Protein AF-A0A173DT98-F1 (afdb_monomer)

Radius of gyration: 16.18 Å; Cα contacts (8 Å, |Δi|>4): 427; chains: 1; bounding box: 38×35×52 Å

Sequence (176 aa):
PVVQAADTIFVRETRIPILIERQDNVLFYLRLDAKESQTLNDVVLNLGEGVNLSEIQSIKLYYGGTEALQDSGKKRFAPVGYISSNTPGKTLAANPSYSIKKSEVTNPGNQVVLKGDQKLFPGINYFWISLQMKPGTSLTSKVTADIASITLDGKKALLDVVSENGIEHRMGVGVR

Secondary structure (DSSP, 8-state):
---PPPPEEEEEE--S-EETT-S--EEEEEEEEESS--EEEEEEEEE-TT--GGGEEEEEEEEEE---GGGGGG--S-SS-SS-SSSTT-SSS--TTT-EEEEEEES--SEEEEEEEEEPPSEEEEEEEEEEEPTT--TT-EE-EEEEEEEETTEEPEEEE-SPSS--EEEE----

pLDDT: mean 96.32, std 7.21, range [46.31, 98.94]

Foldseek 3Di:
DPPDDFKEKEKEADQDADEQQAPWDFGMKIKIFCQPFFWWFKWKKFKDPQAPLQFWFKKWKKWQFFADPVCQVVPDRHNDDQADPPDPPGRRYGDCVRIPTQAMDGSDDRMDIYGHRDGDDNTMIMMTMITHTHPPPDQAGWIFMDGPFIDTPNHTHHYDYPYDHDRTHGHDHDPD

InterPro domains:
  IPR029456 Sialidase, N-terminal [PF14873] (6-156)

Nearest PDB structures (foldseek):
  4q6k-assembly1_A  TM=1.002E+00  e=4.882E-28  Bacteroides caccae ATCC 43185
  6myv-assembly2_B  TM=1.002E+00  e=6.447E-28  bacterium
  4bbw-assembly1_A  TM=9.851E-01  e=1.635E-24  Bacteroides thetaiotaomicron
  4fj6-assembly2_C  TM=9.636E-01  e=1.376E-19  Parabacteroides distasonis ATCC 8503
  7qyp-assembly1_A  TM=9.601E-01  e=2.928E-18  Tannerella forsythia

Mean predicted aligned error: 3.05 Å

Organism: Bacteroides fragilis (NCBI:txid817)

Solvent-accessible surface area (backbone atoms only — not comparable to full-atom values): 9829 Å² total; per-residue (Å²): 132,88,83,75,80,79,52,52,36,39,34,37,63,57,93,59,71,38,38,36,84,21,67,42,27,79,47,34,29,29,30,31,54,24,80,78,54,53,31,40,42,35,41,31,36,34,45,41,91,84,37,64,45,90,40,36,40,31,43,31,31,30,41,46,51,55,64,59,78,94,51,63,87,68,73,68,54,60,82,63,84,56,54,39,90,78,47,87,99,46,50,40,38,62,42,66,93,54,36,47,78,52,29,71,41,65,62,46,65,54,65,40,79,34,49,42,74,36,76,52,52,92,33,46,35,26,32,36,32,31,44,16,41,29,82,87,54,58,70,84,45,53,46,36,72,45,81,74,47,39,27,40,73,89,36,80,50,48,75,46,71,79,44,78,82,87,57,74,40,39,44,42,74,78,89,118

Structure (mmCIF, N/CA/C/O backbone):
data_AF-A0A173DT98-F1
#
_entry.id   AF-A0A173DT98-F1
#
loop_
_atom_site.group_PDB
_atom_site.id
_atom_site.type_symbol
_atom_site.label_atom_id
_atom_site.label_alt_id
_atom_site.label_comp_id
_atom_site.label_asym_id
_atom_site.label_entity_id
_atom_site.label_seq_id
_atom_site.pdbx_PDB_ins_code
_atom_site.Cartn_x
_atom_site.Cartn_y
_atom_site.Cartn_z
_atom_site.occupancy
_atom_site.B_iso_or_equiv
_atom_site.auth_seq_id
_atom_site.auth_comp_id
_atom_site.auth_asym_id
_atom_site.auth_atom_id
_atom_site.pdbx_PDB_model_num
ATOM 1 N N . PRO A 1 1 ? -21.292 -6.378 30.710 1.00 47.97 1 PRO A N 1
ATOM 2 C CA . PRO A 1 1 ? -20.304 -5.884 29.721 1.00 47.97 1 PRO A CA 1
ATOM 3 C C . PRO A 1 1 ? -20.886 -5.987 28.309 1.00 47.97 1 PRO A C 1
ATOM 5 O O . PRO A 1 1 ? -21.210 -7.087 27.873 1.00 47.97 1 PRO A O 1
ATOM 8 N N . VAL A 1 2 ? -21.091 -4.854 27.635 1.00 46.31 2 VAL A N 1
ATOM 9 C CA . VAL A 1 2 ? -21.449 -4.866 26.211 1.00 46.31 2 VAL A CA 1
ATOM 10 C C . VAL A 1 2 ? -20.208 -5.342 25.460 1.00 46.31 2 VAL A C 1
ATOM 12 O O . VAL A 1 2 ? -19.150 -4.730 25.573 1.00 46.31 2 VAL A O 1
ATOM 15 N N . VAL A 1 3 ? -20.301 -6.484 24.780 1.00 53.44 3 VAL A N 1
ATOM 16 C CA . VAL A 1 3 ? -19.223 -6.976 23.917 1.00 53.44 3 VAL A CA 1
ATOM 17 C C . VAL A 1 3 ? -19.276 -6.140 22.643 1.00 53.44 3 VAL A C 1
ATOM 19 O O . VAL A 1 3 ? -20.173 -6.318 21.823 1.00 53.44 3 VAL A O 1
ATOM 22 N N . GLN A 1 4 ? -18.361 -5.184 22.516 1.00 62.12 4 GLN A N 1
ATOM 23 C CA . GLN A 1 4 ? -18.198 -4.388 21.303 1.00 62.12 4 GLN A CA 1
ATOM 24 C C . GLN A 1 4 ? -17.434 -5.228 20.274 1.00 62.12 4 GLN A C 1
ATOM 26 O O . GLN A 1 4 ? -16.443 -5.881 20.610 1.00 62.12 4 GLN A O 1
ATOM 31 N N . ALA A 1 5 ? -17.941 -5.288 19.043 1.00 74.94 5 ALA A N 1
ATOM 32 C CA . ALA A 1 5 ? -17.304 -6.058 17.980 1.00 74.94 5 ALA A CA 1
ATOM 33 C C . ALA A 1 5 ? -15.936 -5.447 17.639 1.00 74.94 5 ALA A C 1
ATOM 35 O O . ALA A 1 5 ? -15.815 -4.229 17.551 1.00 74.94 5 ALA A O 1
ATOM 36 N N . ALA A 1 6 ? -14.920 -6.291 17.448 1.00 87.12 6 ALA A N 1
ATOM 37 C CA . ALA A 1 6 ? -13.595 -5.833 17.047 1.00 87.12 6 ALA A CA 1
ATOM 38 C C . ALA A 1 6 ? -13.633 -5.205 15.645 1.00 87.12 6 ALA A C 1
ATOM 40 O O . ALA A 1 6 ? -14.306 -5.720 14.746 1.00 87.12 6 ALA A O 1
ATOM 41 N N . ASP A 1 7 ? -12.877 -4.123 15.453 1.00 95.12 7 ASP A N 1
ATOM 42 C CA . ASP A 1 7 ? -12.773 -3.480 14.149 1.00 95.12 7 ASP A CA 1
ATOM 43 C C . ASP A 1 7 ? -12.130 -4.430 13.121 1.00 95.12 7 ASP A C 1
ATOM 45 O O . ASP A 1 7 ? -11.198 -5.185 13.415 1.00 95.12 7 ASP A O 1
ATOM 49 N N . THR A 1 8 ? -12.649 -4.400 11.893 1.00 97.19 8 THR A N 1
ATOM 50 C CA . THR A 1 8 ? -12.162 -5.212 10.769 1.00 97.19 8 THR A CA 1
ATOM 51 C C . THR A 1 8 ? -11.424 -4.328 9.774 1.00 97.19 8 THR A C 1
ATOM 53 O O . THR A 1 8 ? -11.912 -3.257 9.401 1.00 97.19 8 THR A O 1
ATOM 56 N N . ILE A 1 9 ? -10.260 -4.787 9.315 1.00 98.44 9 ILE A N 1
ATOM 57 C CA . ILE A 1 9 ? -9.518 -4.140 8.235 1.00 98.44 9 ILE A CA 1
ATOM 58 C C . ILE A 1 9 ? -9.901 -4.794 6.917 1.00 98.44 9 ILE A C 1
ATOM 60 O O . ILE A 1 9 ? -9.662 -5.980 6.697 1.00 98.44 9 ILE A O 1
ATOM 64 N N . PHE A 1 10 ? -10.441 -3.986 6.016 1.00 98.56 10 PHE A N 1
ATOM 65 C CA . PHE A 1 10 ? -10.694 -4.387 4.644 1.00 98.56 10 PHE A CA 1
ATOM 66 C C . PHE A 1 10 ? -9.427 -4.185 3.820 1.00 98.56 10 PHE A C 1
ATOM 68 O O . PHE A 1 10 ? -8.833 -3.101 3.829 1.00 98.56 10 PHE A O 1
ATOM 75 N N . VAL A 1 11 ? -9.037 -5.210 3.075 1.00 98.69 11 VAL A N 1
ATOM 76 C CA . VAL A 1 11 ? -7.840 -5.232 2.233 1.00 98.69 11 VAL A CA 1
ATOM 77 C C . VAL A 1 11 ? -8.261 -5.389 0.780 1.00 98.69 11 VAL A C 1
ATOM 79 O O . VAL A 1 11 ? -9.059 -6.262 0.447 1.00 98.69 11 VAL A O 1
ATOM 82 N N . ARG A 1 12 ? -7.705 -4.555 -0.098 1.00 98.69 12 ARG A N 1
ATOM 83 C CA . ARG A 1 12 ? -7.865 -4.686 -1.548 1.00 98.69 12 ARG A CA 1
ATOM 84 C C . ARG A 1 12 ? -6.507 -4.630 -2.223 1.00 98.69 12 ARG A C 1
ATOM 86 O O . ARG A 1 12 ? -5.893 -3.563 -2.294 1.00 98.69 12 ARG A O 1
ATOM 93 N N . GLU A 1 13 ? -6.075 -5.763 -2.747 1.00 98.75 13 GLU A N 1
ATOM 94 C CA . GLU A 1 13 ? -4.907 -5.863 -3.615 1.00 98.75 13 GLU A CA 1
ATOM 95 C C . GLU A 1 13 ? -5.207 -5.250 -4.989 1.00 98.75 13 GLU A C 1
ATOM 97 O O . GLU A 1 13 ? -6.332 -5.332 -5.499 1.00 98.75 13 GLU A O 1
ATOM 102 N N . THR A 1 14 ? -4.231 -4.558 -5.572 1.00 98.44 14 THR A N 1
ATOM 103 C CA . THR A 1 14 ? -4.400 -3.929 -6.884 1.00 98.44 14 THR A CA 1
ATOM 104 C C . THR A 1 14 ? -4.166 -4.929 -8.017 1.00 98.44 14 THR A C 1
ATOM 106 O O . THR A 1 14 ? -3.543 -5.967 -7.846 1.00 98.44 14 THR A O 1
ATOM 109 N N . ARG A 1 15 ? -4.670 -4.617 -9.213 1.00 97.38 15 ARG A N 1
ATOM 110 C CA . ARG A 1 15 ? -4.339 -5.341 -10.450 1.00 97.38 15 ARG A CA 1
ATOM 111 C C . ARG A 1 15 ? -3.988 -4.327 -11.532 1.00 97.38 15 ARG A C 1
ATOM 113 O O . ARG A 1 15 ? -4.718 -4.139 -12.502 1.00 97.38 15 ARG A O 1
ATOM 120 N N . ILE A 1 16 ? -2.907 -3.596 -11.282 1.00 97.19 16 ILE A N 1
ATOM 121 C CA . ILE A 1 16 ? -2.372 -2.544 -12.152 1.00 97.19 16 ILE A CA 1
ATOM 122 C C . ILE A 1 16 ? -0.890 -2.820 -12.445 1.00 97.19 16 ILE A C 1
ATOM 124 O O . ILE A 1 16 ? -0.249 -3.521 -11.663 1.00 97.19 16 ILE A O 1
ATOM 128 N N . PRO A 1 17 ? -0.322 -2.287 -13.541 1.00 97.88 17 PRO A N 1
ATOM 129 C CA . PRO A 1 17 ? 1.100 -2.451 -13.822 1.00 97.88 17 PRO A CA 1
ATOM 130 C C . PRO A 1 17 ? 1.984 -1.845 -12.725 1.00 97.88 17 PRO A C 1
ATOM 132 O O . PRO A 1 17 ? 1.735 -0.723 -12.274 1.00 97.88 17 PRO A O 1
ATOM 135 N N . ILE A 1 18 ? 3.049 -2.557 -12.358 1.00 98.75 18 ILE A N 1
ATOM 136 C CA . ILE A 1 18 ? 4.137 -2.033 -11.527 1.00 98.75 18 ILE A CA 1
ATOM 137 C C . ILE A 1 18 ? 5.170 -1.415 -12.464 1.00 98.75 18 ILE A C 1
ATOM 139 O O . ILE A 1 18 ? 5.885 -2.126 -13.168 1.00 98.75 18 ILE A O 1
ATOM 143 N N . LEU A 1 19 ? 5.226 -0.088 -12.516 1.00 98.69 19 LEU A N 1
ATOM 144 C CA . LEU A 1 19 ? 6.179 0.605 -13.374 1.00 98.69 19 LEU A CA 1
ATOM 145 C C . LEU A 1 19 ? 7.568 0.573 -12.736 1.00 98.69 19 LEU A C 1
ATOM 147 O O . LEU A 1 19 ? 7.735 0.989 -11.586 1.00 98.69 19 LEU A O 1
ATOM 151 N N . ILE A 1 20 ? 8.553 0.075 -13.485 1.00 98.75 20 ILE A N 1
ATOM 152 C CA . ILE A 1 20 ? 9.921 -0.159 -12.996 1.00 98.75 20 ILE A CA 1
ATOM 153 C C . ILE A 1 20 ? 10.599 1.158 -12.601 1.00 98.75 20 ILE A C 1
ATOM 155 O O . ILE A 1 20 ? 11.339 1.213 -11.623 1.00 98.75 20 ILE A O 1
ATOM 159 N N . GLU A 1 21 ? 10.338 2.230 -13.345 1.00 98.12 21 GLU A N 1
ATOM 160 C CA . GLU A 1 21 ? 10.922 3.553 -13.127 1.00 98.12 21 GLU A CA 1
ATOM 161 C C . GLU A 1 21 ? 10.219 4.373 -12.036 1.00 98.12 21 GLU A C 1
ATOM 163 O O . GLU A 1 21 ? 10.725 5.422 -11.625 1.00 98.12 21 GLU A O 1
ATOM 168 N N . ARG A 1 22 ? 9.054 3.921 -11.556 1.00 98.44 22 ARG A N 1
ATOM 169 C CA . ARG A 1 22 ? 8.349 4.603 -10.471 1.00 98.44 22 ARG A CA 1
ATOM 170 C C . ARG A 1 22 ? 9.021 4.330 -9.132 1.00 98.44 22 ARG A C 1
ATOM 172 O O . ARG A 1 22 ? 9.394 3.209 -8.805 1.0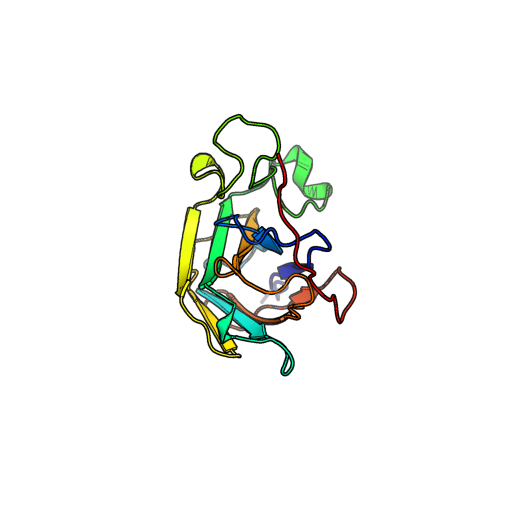0 98.44 22 ARG A O 1
ATOM 179 N N . GLN A 1 23 ? 9.088 5.376 -8.316 1.00 98.75 23 GLN A N 1
ATOM 180 C CA . GLN A 1 23 ? 9.481 5.297 -6.913 1.00 98.75 23 GLN A CA 1
ATOM 181 C C . GLN A 1 23 ? 8.384 4.665 -6.059 1.00 98.75 23 GLN A C 1
ATOM 183 O O . GLN A 1 23 ? 8.681 4.113 -5.006 1.00 98.75 23 GLN A O 1
ATOM 188 N N . ASP A 1 24 ? 7.128 4.751 -6.496 1.00 98.88 24 ASP A N 1
ATOM 189 C CA . ASP A 1 24 ? 5.990 4.168 -5.802 1.00 98.88 24 ASP A CA 1
ATOM 190 C C . ASP A 1 24 ? 5.026 3.512 -6.789 1.00 98.88 24 ASP A C 1
ATOM 192 O O . ASP A 1 24 ? 4.683 4.089 -7.819 1.00 98.88 24 ASP A O 1
ATOM 196 N N . ASN A 1 25 ? 4.542 2.322 -6.453 1.00 98.88 25 ASN A N 1
ATOM 197 C CA . ASN A 1 25 ? 3.440 1.655 -7.140 1.00 98.88 25 ASN A CA 1
ATOM 198 C C . ASN A 1 25 ? 2.488 1.113 -6.079 1.00 98.88 25 ASN A C 1
ATOM 200 O O . ASN A 1 25 ? 2.933 0.488 -5.121 1.00 98.88 25 ASN A O 1
ATOM 204 N N . VAL A 1 26 ? 1.184 1.345 -6.222 1.00 98.81 26 VAL A N 1
ATOM 205 C CA . VAL A 1 26 ? 0.220 0.896 -5.210 1.00 98.81 26 VAL A CA 1
ATOM 206 C C . VAL A 1 26 ? 0.022 -0.615 -5.318 1.00 98.81 26 VAL A C 1
ATOM 208 O O . VAL A 1 26 ? -0.525 -1.083 -6.314 1.00 98.81 26 VAL A O 1
ATOM 211 N N . LEU A 1 27 ? 0.426 -1.352 -4.284 1.00 98.75 27 LEU A N 1
ATOM 212 C CA . LEU A 1 27 ? 0.310 -2.809 -4.199 1.00 98.75 27 LEU A CA 1
ATOM 213 C C . LEU A 1 27 ? -0.972 -3.233 -3.463 1.00 98.75 27 LEU A C 1
ATOM 215 O O . LEU A 1 27 ? -1.772 -4.005 -3.983 1.00 98.75 27 LEU A O 1
ATOM 219 N N . PHE A 1 28 ? -1.215 -2.653 -2.284 1.00 98.88 28 PHE A N 1
ATOM 220 C CA . PHE A 1 28 ? -2.416 -2.902 -1.479 1.00 98.88 28 PHE A CA 1
ATOM 221 C C . PHE A 1 28 ? -3.044 -1.598 -1.009 1.00 98.88 28 PHE A C 1
ATOM 223 O O . PHE A 1 28 ? -2.337 -0.666 -0.626 1.00 98.88 28 PHE A O 1
ATOM 230 N N . TYR A 1 29 ? -4.371 -1.577 -0.950 1.00 98.88 29 TYR A N 1
ATOM 231 C CA . TYR A 1 29 ? -5.141 -0.623 -0.162 1.00 98.88 29 TYR A CA 1
ATOM 232 C C . TYR A 1 29 ? -5.666 -1.289 1.107 1.00 98.88 29 TYR A C 1
ATOM 234 O O . TYR A 1 29 ? -6.142 -2.423 1.065 1.00 98.88 29 TYR A O 1
ATOM 242 N N . LEU A 1 30 ? -5.646 -0.550 2.211 1.00 98.81 30 LEU A N 1
ATOM 243 C CA . LEU A 1 30 ? -6.157 -0.968 3.510 1.00 98.81 30 LEU A CA 1
ATOM 244 C C . LEU A 1 30 ? -7.146 0.090 4.003 1.00 98.81 30 LEU A C 1
ATOM 246 O O . LEU A 1 30 ? -6.841 1.286 4.022 1.00 98.81 30 LEU A O 1
ATOM 250 N N . ARG A 1 31 ? -8.329 -0.351 4.420 1.00 98.56 31 ARG A N 1
ATOM 251 C CA . ARG A 1 31 ? -9.384 0.506 4.958 1.00 98.56 31 ARG A CA 1
ATOM 252 C C . ARG A 1 31 ? -9.835 -0.031 6.305 1.00 98.56 31 ARG A C 1
ATOM 254 O O . ARG A 1 31 ? -10.253 -1.179 6.406 1.00 98.56 31 ARG A O 1
ATOM 261 N N . LEU A 1 32 ? -9.842 0.836 7.304 1.00 98.12 32 LEU A N 1
ATOM 262 C CA . LEU A 1 32 ? -10.319 0.546 8.652 1.00 98.12 32 LEU A CA 1
ATOM 263 C C . LEU A 1 32 ? -11.341 1.603 9.054 1.00 98.12 32 LEU A C 1
ATOM 265 O O . LEU A 1 32 ? -11.072 2.782 8.882 1.00 98.12 32 LEU A O 1
ATOM 269 N N . ASP A 1 33 ? -12.490 1.208 9.586 1.00 97.50 33 ASP A N 1
ATOM 270 C CA . ASP A 1 33 ? -13.366 2.122 10.324 1.00 97.50 33 ASP A CA 1
ATOM 271 C C . ASP A 1 33 ? -13.096 1.899 11.814 1.00 97.50 33 ASP A C 1
ATOM 273 O O . ASP A 1 33 ? -13.516 0.886 12.362 1.00 97.50 33 ASP A O 1
ATOM 277 N N . ALA A 1 34 ? -12.290 2.775 12.413 1.00 97.19 34 ALA A N 1
ATOM 278 C CA . ALA A 1 34 ? -11.760 2.634 13.762 1.00 97.19 34 ALA A CA 1
ATOM 279 C C . ALA A 1 34 ? -12.774 3.162 14.782 1.00 97.19 34 ALA A C 1
ATOM 281 O O . ALA A 1 34 ? -12.822 4.366 15.060 1.00 97.19 34 ALA A O 1
ATOM 282 N N . LYS A 1 35 ? -13.608 2.261 15.303 1.00 94.50 35 LYS A N 1
ATOM 283 C CA . LYS A 1 35 ? -14.604 2.567 16.339 1.00 94.50 35 LYS A CA 1
ATOM 284 C C . LYS A 1 35 ? -14.039 2.312 17.727 1.00 94.50 35 LYS A C 1
ATOM 286 O O . LYS A 1 35 ? -14.270 3.108 18.632 1.00 94.50 35 LYS A O 1
ATOM 291 N N . GLU A 1 36 ? -13.251 1.248 17.852 1.00 92.88 36 GLU A N 1
ATOM 292 C CA . GLU A 1 36 ? -12.613 0.829 19.100 1.00 92.88 36 GLU A CA 1
ATOM 293 C C . GLU A 1 36 ? -11.098 1.001 19.047 1.00 92.88 36 GLU A C 1
ATOM 295 O O . GLU A 1 36 ? -10.464 1.311 20.060 1.00 92.88 36 GLU A O 1
ATOM 300 N N . SER A 1 37 ? -10.509 0.787 17.869 1.00 96.81 37 SER A N 1
ATOM 301 C CA . SER A 1 37 ? -9.065 0.779 17.712 1.00 96.81 37 SER A CA 1
ATOM 302 C C . SER A 1 37 ? -8.462 2.177 17.743 1.00 96.81 37 SER A C 1
ATOM 304 O O . SER A 1 37 ? -8.961 3.110 17.115 1.00 96.81 37 SER A O 1
ATOM 306 N N . GLN A 1 38 ? -7.334 2.322 18.434 1.00 97.88 38 GLN A N 1
ATOM 307 C CA . GLN A 1 38 ? -6.672 3.618 18.611 1.00 97.88 38 GLN A CA 1
ATOM 308 C C . GLN A 1 38 ? -5.385 3.740 17.807 1.00 97.88 38 GLN A C 1
ATOM 310 O O . GLN A 1 38 ? -5.023 4.845 17.397 1.00 97.88 38 GLN A O 1
ATOM 315 N N . THR A 1 39 ? -4.684 2.633 17.577 1.00 98.50 39 THR A N 1
ATOM 316 C CA . THR A 1 39 ? -3.382 2.624 16.912 1.00 98.50 39 THR A CA 1
ATOM 317 C C . THR A 1 39 ? -3.261 1.453 15.951 1.00 98.50 39 THR A C 1
ATOM 319 O O . THR A 1 39 ? -3.488 0.307 16.331 1.00 98.50 39 THR A O 1
ATOM 322 N N . LEU A 1 40 ? -2.806 1.727 14.725 1.00 98.75 40 LEU A N 1
ATOM 323 C CA . LEU A 1 40 ? -2.241 0.698 13.853 1.00 98.75 40 LEU A CA 1
ATOM 324 C C . L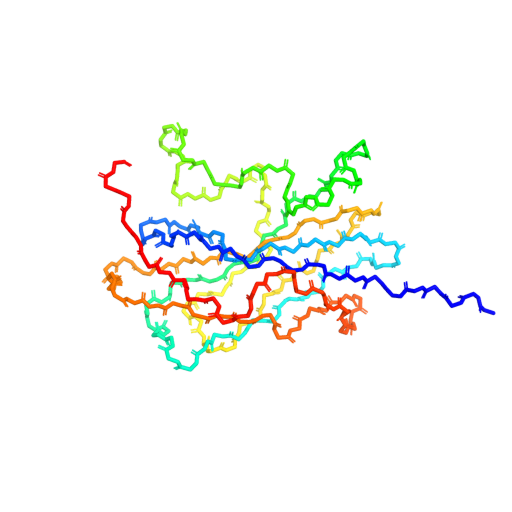EU A 1 40 ? -0.741 0.592 14.117 1.00 98.75 40 LEU A C 1
ATOM 326 O O . LEU A 1 40 ? 0.006 1.532 13.837 1.00 98.75 40 LEU A O 1
ATOM 330 N N . ASN A 1 41 ? -0.311 -0.547 14.663 1.00 98.75 41 ASN A N 1
ATOM 331 C CA . ASN A 1 41 ? 1.076 -0.785 15.061 1.00 98.75 41 ASN A CA 1
ATOM 332 C C . ASN A 1 41 ? 1.939 -1.209 13.876 1.00 98.75 41 ASN A C 1
ATOM 334 O O . ASN A 1 41 ? 2.960 -0.579 13.613 1.00 98.75 41 ASN A O 1
ATOM 338 N N . ASP A 1 42 ? 1.539 -2.251 13.147 1.00 98.75 42 ASP A N 1
ATOM 339 C CA . ASP A 1 42 ? 2.287 -2.754 11.995 1.00 98.75 42 ASP A CA 1
ATOM 340 C C . ASP A 1 42 ? 1.442 -3.555 11.010 1.00 98.75 42 ASP A C 1
ATOM 342 O O . ASP A 1 42 ? 0.345 -4.022 11.320 1.00 98.75 42 ASP A O 1
ATOM 346 N N . VAL A 1 43 ? 1.991 -3.688 9.803 1.00 98.88 43 VAL A N 1
ATOM 347 C CA . VAL A 1 43 ? 1.515 -4.568 8.738 1.00 98.88 43 VAL A CA 1
ATOM 348 C C . VAL A 1 43 ? 2.636 -5.540 8.391 1.00 98.88 43 VAL A C 1
ATOM 350 O O . VAL A 1 43 ? 3.766 -5.120 8.137 1.00 98.88 43 VAL A O 1
ATOM 353 N N . VAL A 1 44 ? 2.325 -6.831 8.359 1.00 98.81 44 VAL A N 1
ATOM 354 C CA . VAL A 1 44 ? 3.252 -7.891 7.955 1.00 98.81 44 VAL A CA 1
ATOM 355 C C . VAL A 1 44 ? 2.822 -8.421 6.595 1.00 98.81 44 VAL A C 1
ATOM 357 O O . VAL A 1 44 ? 1.682 -8.853 6.426 1.00 98.81 44 VAL A O 1
ATOM 360 N N . LEU A 1 45 ? 3.742 -8.389 5.636 1.00 98.19 45 LEU A N 1
ATOM 361 C CA . LEU A 1 45 ? 3.563 -8.880 4.274 1.00 98.19 45 LEU A CA 1
ATOM 362 C C . LEU A 1 45 ? 4.472 -10.093 4.049 1.00 98.19 45 LEU A C 1
ATOM 364 O O . LEU A 1 45 ? 5.627 -10.075 4.475 1.00 98.19 45 LEU A O 1
ATOM 368 N N . ASN A 1 46 ? 3.978 -11.107 3.348 1.00 98.31 46 ASN A N 1
ATOM 369 C CA . ASN A 1 46 ? 4.795 -12.200 2.829 1.00 98.31 46 ASN A CA 1
ATOM 370 C C . ASN A 1 46 ? 4.840 -12.106 1.303 1.00 98.31 46 ASN A C 1
ATOM 372 O O . ASN A 1 46 ? 3.801 -12.077 0.651 1.00 98.31 46 ASN A O 1
ATOM 376 N N . LEU A 1 47 ? 6.039 -12.064 0.735 1.00 98.38 47 LEU A N 1
ATOM 377 C CA . LEU A 1 47 ? 6.282 -12.197 -0.696 1.00 98.38 47 LEU A CA 1
ATOM 378 C C . LEU A 1 47 ? 6.333 -13.682 -1.062 1.00 98.38 47 LEU A C 1
ATOM 380 O O . LEU A 1 47 ? 6.917 -14.487 -0.330 1.00 98.38 47 LEU A O 1
ATOM 384 N N . GLY A 1 48 ? 5.734 -14.035 -2.199 1.00 97.12 48 GLY A N 1
ATOM 385 C CA . GLY A 1 48 ? 5.684 -15.421 -2.665 1.00 97.12 48 GLY A CA 1
ATOM 386 C C . GLY A 1 48 ? 7.073 -16.005 -2.936 1.00 97.12 48 GLY A C 1
ATOM 387 O O . GLY A 1 48 ? 8.015 -15.287 -3.265 1.00 97.12 48 GLY A O 1
ATOM 388 N N . GLU A 1 49 ? 7.198 -17.327 -2.830 1.00 94.38 49 GLU A N 1
ATOM 389 C CA . GLU A 1 49 ? 8.484 -18.035 -2.949 1.00 94.38 49 GLU A CA 1
ATOM 390 C C . GLU A 1 49 ? 9.180 -17.828 -4.306 1.00 94.38 49 GLU A C 1
ATOM 392 O O . GLU A 1 49 ? 10.405 -17.807 -4.375 1.00 94.38 49 GLU A O 1
ATOM 397 N N . GLY A 1 50 ? 8.408 -17.634 -5.381 1.00 93.94 50 GLY A N 1
ATOM 398 C CA . GLY A 1 50 ? 8.928 -17.391 -6.732 1.00 93.94 50 GLY A CA 1
ATOM 399 C C . GLY A 1 50 ? 9.329 -15.940 -7.023 1.00 93.94 50 GLY A C 1
ATOM 400 O O . GLY A 1 50 ? 9.758 -15.643 -8.138 1.00 93.94 50 GLY A O 1
ATOM 401 N N . VAL A 1 51 ? 9.167 -15.022 -6.066 1.00 97.75 51 VAL A N 1
ATOM 402 C CA . VAL A 1 51 ? 9.508 -13.608 -6.254 1.00 97.75 51 VAL A CA 1
ATOM 403 C C . VAL A 1 51 ? 11.021 -13.422 -6.186 1.00 97.75 51 VAL A C 1
ATOM 405 O O . VAL A 1 51 ? 11.663 -13.759 -5.192 1.00 97.75 51 VAL A O 1
ATOM 408 N N . ASN A 1 52 ? 11.603 -12.816 -7.223 1.00 98.06 52 ASN A N 1
ATOM 409 C CA . ASN A 1 52 ? 13.014 -12.450 -7.216 1.00 98.06 52 ASN A CA 1
ATOM 410 C C . ASN A 1 52 ? 13.249 -11.210 -6.337 1.00 98.06 52 ASN A C 1
ATOM 412 O O . ASN A 1 52 ? 13.208 -10.071 -6.800 1.00 98.06 52 ASN A O 1
ATOM 416 N N . LEU A 1 53 ? 13.534 -11.435 -5.055 1.00 98.19 53 LEU A N 1
ATOM 417 C CA . LEU A 1 53 ? 13.741 -10.369 -4.068 1.00 98.19 53 LEU A CA 1
ATOM 418 C C . LEU A 1 53 ? 14.864 -9.395 -4.439 1.00 98.19 53 LEU A C 1
ATOM 420 O O . LEU A 1 53 ? 14.822 -8.228 -4.055 1.00 98.19 53 LEU A O 1
ATOM 424 N N . SER A 1 54 ? 15.858 -9.851 -5.210 1.00 98.00 54 SER A N 1
ATOM 425 C CA . SER A 1 54 ? 16.976 -9.001 -5.625 1.00 98.00 54 SER A CA 1
ATOM 426 C C . SER A 1 54 ? 16.540 -7.836 -6.519 1.00 98.00 54 SER A C 1
ATOM 428 O O . SER A 1 54 ? 17.239 -6.823 -6.541 1.00 98.00 54 SER A O 1
ATOM 430 N N . GLU A 1 55 ? 15.383 -7.946 -7.181 1.00 98.50 55 GLU A N 1
ATOM 431 C CA . GLU A 1 55 ? 14.787 -6.918 -8.043 1.00 98.50 55 GLU A CA 1
ATOM 432 C C . GLU A 1 55 ? 13.932 -5.906 -7.272 1.00 98.50 55 GLU A C 1
ATOM 434 O O . GLU A 1 55 ? 13.595 -4.853 -7.810 1.00 98.50 55 GLU A O 1
ATOM 439 N N . ILE A 1 56 ? 13.591 -6.170 -6.008 1.00 98.81 56 ILE A N 1
ATOM 440 C CA . ILE A 1 56 ? 12.791 -5.245 -5.203 1.00 98.81 56 ILE A CA 1
ATOM 441 C C . ILE A 1 56 ? 13.718 -4.225 -4.542 1.00 98.81 56 ILE A C 1
ATOM 443 O O . ILE A 1 56 ? 14.656 -4.566 -3.819 1.00 98.81 56 ILE A O 1
ATOM 447 N N . GLN A 1 57 ? 13.451 -2.943 -4.785 1.00 98.81 57 GLN A N 1
ATOM 448 C CA . GLN A 1 57 ? 14.187 -1.842 -4.171 1.00 98.81 57 GLN A CA 1
ATOM 449 C C . GLN A 1 57 ? 13.677 -1.582 -2.756 1.00 98.81 57 GLN A C 1
ATOM 451 O O . GLN A 1 57 ? 14.469 -1.548 -1.810 1.00 98.81 57 GLN A O 1
ATOM 456 N N . SER A 1 58 ? 12.369 -1.378 -2.607 1.00 98.88 58 SER A N 1
ATOM 457 C CA . SER A 1 58 ? 11.755 -1.175 -1.300 1.00 98.88 58 SER A CA 1
ATOM 458 C C . SER A 1 58 ? 10.254 -1.433 -1.289 1.00 98.88 58 SER A C 1
ATOM 460 O O . SER A 1 58 ? 9.578 -1.411 -2.320 1.00 98.88 58 SER A O 1
ATOM 462 N N . ILE A 1 59 ? 9.741 -1.680 -0.085 1.00 98.94 59 ILE A N 1
ATOM 463 C CA . ILE A 1 59 ? 8.314 -1.752 0.220 1.00 98.94 59 ILE A CA 1
ATOM 464 C C . ILE A 1 59 ? 8.027 -0.745 1.332 1.00 98.94 59 ILE A C 1
ATOM 466 O O . ILE A 1 59 ? 8.777 -0.658 2.307 1.00 98.94 59 ILE A O 1
ATOM 470 N N . LYS A 1 60 ? 6.962 0.044 1.178 1.00 98.94 60 LYS A N 1
ATOM 471 C CA . LYS A 1 60 ? 6.649 1.169 2.074 1.00 98.94 60 LYS A CA 1
ATOM 472 C C . LYS A 1 60 ? 5.209 1.092 2.551 1.00 98.94 60 LYS A C 1
ATOM 474 O O . LYS A 1 60 ? 4.327 0.732 1.776 1.00 98.94 60 LYS A O 1
ATOM 479 N N . LEU A 1 61 ? 4.965 1.507 3.789 1.00 98.94 61 LEU A N 1
ATOM 480 C CA . LEU A 1 61 ? 3.620 1.752 4.307 1.00 98.94 61 LEU A CA 1
ATOM 481 C C . LEU A 1 61 ? 3.342 3.251 4.303 1.00 98.94 61 LEU A C 1
ATOM 483 O O . LEU A 1 61 ? 4.123 4.037 4.843 1.00 98.94 61 LEU A O 1
ATOM 487 N N . TYR A 1 62 ? 2.199 3.636 3.751 1.00 98.94 62 TYR A N 1
ATOM 488 C CA . TYR A 1 62 ? 1.706 5.005 3.760 1.00 98.94 62 TYR A CA 1
ATOM 489 C C . TYR A 1 62 ? 0.370 5.103 4.492 1.00 98.94 62 TYR A C 1
ATOM 491 O O . TYR A 1 62 ? -0.479 4.220 4.384 1.00 98.94 62 TYR A O 1
ATOM 499 N N . TYR A 1 63 ? 0.172 6.216 5.198 1.00 98.88 63 TYR A N 1
ATOM 500 C CA . TYR A 1 63 ? -1.115 6.630 5.750 1.00 98.88 63 TYR A CA 1
ATOM 501 C C . TYR A 1 63 ? -1.729 7.721 4.864 1.00 98.88 63 TYR A C 1
ATOM 503 O O . TYR A 1 63 ? -1.094 8.743 4.599 1.00 98.88 63 TYR A O 1
ATOM 511 N N . GLY A 1 64 ? -2.952 7.485 4.394 1.00 98.44 64 GLY A N 1
ATOM 512 C CA . GLY A 1 64 ? -3.693 8.335 3.458 1.00 98.44 64 GLY A CA 1
ATOM 513 C C . GLY A 1 64 ? -4.803 9.172 4.097 1.00 98.44 64 GLY A C 1
ATOM 514 O O . GLY A 1 64 ? -5.582 9.782 3.369 1.00 98.44 64 GLY A O 1
ATOM 515 N N . GLY A 1 65 ? -4.904 9.197 5.429 1.00 97.88 65 GLY A N 1
ATOM 516 C CA . GLY A 1 65 ? -5.894 10.005 6.141 1.00 97.88 65 GLY A CA 1
ATOM 517 C C . GLY A 1 65 ? -7.260 9.330 6.274 1.00 97.88 65 GLY A C 1
ATOM 518 O O . GLY A 1 65 ? -7.351 8.111 6.412 1.00 97.88 65 GLY A O 1
ATOM 519 N N . THR A 1 66 ? -8.317 10.144 6.255 1.00 98.25 66 THR A N 1
ATOM 520 C CA . THR A 1 66 ? -9.710 9.732 6.494 1.00 98.25 66 THR A CA 1
ATOM 521 C C . THR A 1 66 ? -10.612 9.997 5.281 1.00 98.25 66 THR A C 1
ATOM 523 O O . THR A 1 66 ? -10.148 10.446 4.234 1.00 98.25 66 THR A O 1
ATOM 526 N N . GLU A 1 67 ? -11.900 9.686 5.412 1.00 97.88 67 GLU A N 1
ATOM 527 C CA . GLU A 1 67 ? -12.936 9.881 4.398 1.00 97.88 67 GLU A CA 1
ATOM 528 C C . GLU A 1 67 ? -13.870 11.033 4.782 1.00 97.88 67 GLU A C 1
ATOM 530 O O . GLU A 1 67 ? -14.070 11.336 5.960 1.00 97.88 67 GLU A O 1
ATOM 535 N N . ALA A 1 68 ? -14.496 11.650 3.784 1.00 96.31 68 ALA A N 1
ATOM 536 C CA . ALA A 1 68 ? -15.580 12.590 4.029 1.00 96.31 68 ALA A CA 1
ATOM 537 C C . ALA A 1 68 ? -16.813 11.861 4.604 1.00 96.31 68 ALA A C 1
ATOM 539 O O . ALA A 1 68 ? -17.197 10.796 4.122 1.00 96.31 68 ALA A O 1
ATOM 540 N N . LEU A 1 69 ? -17.484 12.435 5.610 1.00 94.50 69 LEU A N 1
ATOM 541 C CA . LEU A 1 69 ? -18.599 11.769 6.306 1.00 94.50 69 LEU A CA 1
ATOM 542 C C . LEU A 1 69 ? -19.730 11.332 5.359 1.00 94.50 69 LEU A C 1
ATOM 544 O O . LEU A 1 69 ? -20.252 10.224 5.492 1.00 94.50 69 LEU A O 1
ATOM 548 N N . GLN A 1 70 ? -20.057 12.157 4.360 1.00 96.12 70 GLN A N 1
ATOM 549 C CA . GLN A 1 70 ? -21.059 11.854 3.333 1.00 96.12 70 GLN A CA 1
ATOM 550 C C . GLN A 1 70 ? -20.679 10.674 2.421 1.00 96.12 70 GLN A C 1
ATOM 552 O O . GLN A 1 70 ? -21.543 10.086 1.773 1.00 96.12 70 GLN A O 1
ATOM 557 N N . ASP A 1 71 ? -19.395 10.313 2.381 1.00 95.88 71 ASP A N 1
ATOM 558 C CA . ASP A 1 71 ? -18.847 9.245 1.546 1.00 95.88 71 ASP A CA 1
ATOM 559 C C . ASP A 1 71 ? -18.568 7.956 2.340 1.00 95.88 71 ASP A C 1
ATOM 561 O O . ASP A 1 71 ? -18.208 6.936 1.749 1.00 95.88 71 ASP A O 1
ATOM 565 N N . SER A 1 72 ? -18.820 7.953 3.654 1.00 89.56 72 SER A N 1
ATOM 566 C CA . SER A 1 72 ? -18.586 6.812 4.555 1.00 89.56 72 SER A CA 1
ATOM 567 C C . SER A 1 72 ? -19.224 5.498 4.076 1.00 89.56 72 SER A C 1
ATOM 569 O O . SER A 1 72 ? -18.598 4.435 4.146 1.00 89.56 72 SER A O 1
ATOM 571 N N . GLY A 1 73 ? -20.434 5.569 3.510 1.00 92.50 73 GLY A N 1
ATOM 572 C CA . GLY A 1 73 ? -21.173 4.424 2.967 1.00 92.50 73 GLY A CA 1
ATOM 573 C C . GLY A 1 73 ? -20.706 3.933 1.591 1.00 92.50 73 GLY A C 1
ATOM 574 O O . GLY A 1 73 ? -21.117 2.855 1.165 1.00 92.50 73 GLY A O 1
ATOM 575 N N . LYS A 1 74 ? -19.832 4.671 0.890 1.00 95.38 74 LYS A N 1
ATOM 576 C CA . LYS A 1 74 ? -19.387 4.332 -0.479 1.00 95.38 74 LYS A CA 1
ATOM 577 C C . LYS A 1 74 ? -18.350 3.211 -0.532 1.00 95.38 74 LYS A C 1
ATOM 579 O O . LYS A 1 74 ? -17.984 2.789 -1.625 1.00 95.38 74 LYS A O 1
ATOM 584 N N . LYS A 1 75 ? -17.859 2.746 0.626 1.00 94.12 75 LYS A N 1
ATOM 585 C CA . LYS A 1 75 ? -16.879 1.648 0.751 1.00 94.12 75 LYS A CA 1
ATOM 586 C C . LYS A 1 75 ? -15.636 1.840 -0.138 1.00 94.12 75 LYS A C 1
ATOM 588 O O . LYS A 1 75 ? -15.091 0.884 -0.686 1.00 94.12 75 LYS A O 1
ATOM 593 N N . ARG A 1 76 ? -15.193 3.092 -0.303 1.00 96.69 76 ARG A N 1
ATOM 594 C CA . ARG A 1 76 ? -13.947 3.415 -1.009 1.00 96.69 76 ARG A CA 1
ATOM 595 C C . ARG A 1 76 ? -12.749 2.904 -0.219 1.00 96.69 76 ARG A C 1
ATOM 597 O O . ARG A 1 76 ? -12.837 2.737 0.987 1.00 96.69 76 ARG A O 1
ATOM 604 N N . PHE A 1 77 ? -11.638 2.689 -0.913 1.00 98.19 77 PHE A N 1
ATOM 605 C CA . PHE A 1 77 ? -10.367 2.216 -0.346 1.00 98.19 77 PHE A CA 1
ATOM 606 C C . PHE A 1 77 ? -9.264 3.283 -0.355 1.00 98.19 77 PHE A C 1
ATOM 608 O O . PHE A 1 77 ? -8.164 3.041 0.126 1.00 98.19 77 PHE A O 1
ATOM 615 N N . ALA A 1 78 ? -9.553 4.446 -0.931 1.00 97.75 78 ALA A N 1
ATOM 616 C CA . ALA A 1 78 ? -8.690 5.612 -0.931 1.00 97.75 78 ALA A CA 1
ATOM 617 C C . ALA A 1 78 ? -9.570 6.862 -1.083 1.00 97.75 78 ALA A C 1
ATOM 619 O O . ALA A 1 78 ? -10.566 6.801 -1.816 1.00 97.75 78 ALA A O 1
ATOM 620 N N . PRO A 1 79 ? -9.204 7.991 -0.455 1.00 96.12 79 PRO A N 1
ATOM 621 C CA . PRO A 1 79 ? -9.955 9.236 -0.581 1.00 96.12 79 PRO A CA 1
ATOM 622 C C . PRO A 1 79 ? -9.611 9.977 -1.886 1.00 96.12 79 PRO A C 1
ATOM 624 O O . PRO A 1 79 ? -10.383 10.802 -2.366 1.00 96.12 79 PRO A O 1
ATOM 627 N N . VAL A 1 80 ? -8.447 9.677 -2.476 1.00 96.56 80 VAL A N 1
ATOM 628 C CA . VAL A 1 80 ? -7.897 10.302 -3.686 1.00 96.56 80 VAL A CA 1
ATOM 629 C C . V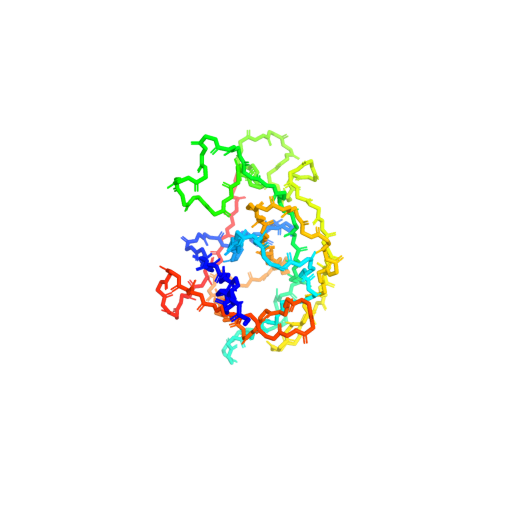AL A 1 80 ? -6.927 9.338 -4.381 1.00 96.56 80 VAL A C 1
ATOM 631 O O . VAL A 1 80 ? -6.476 8.360 -3.785 1.00 96.56 80 VAL A O 1
ATOM 634 N N . GLY A 1 81 ? -6.577 9.607 -5.641 1.00 95.50 81 GLY A N 1
ATOM 635 C CA . GLY A 1 81 ? -5.455 8.934 -6.298 1.00 95.50 81 GLY A CA 1
ATOM 636 C C . GLY A 1 81 ? -4.115 9.350 -5.679 1.00 95.50 81 GLY A C 1
ATOM 637 O O . GLY A 1 81 ? -3.782 10.533 -5.665 1.00 95.50 81 GLY A O 1
ATOM 638 N N . TYR A 1 82 ? -3.340 8.383 -5.181 1.00 97.75 82 TYR A N 1
ATOM 639 C CA . TYR A 1 82 ? -2.077 8.654 -4.476 1.00 97.75 82 TYR A CA 1
ATOM 640 C C . TYR A 1 82 ? -0.913 9.029 -5.397 1.00 97.75 82 TYR A C 1
ATOM 642 O O . TYR A 1 82 ? -0.011 9.756 -4.984 1.00 97.75 82 TYR A O 1
ATOM 650 N N . ILE A 1 83 ? -0.932 8.555 -6.644 1.00 98.00 83 ILE A N 1
ATOM 651 C CA . ILE A 1 83 ? 0.131 8.759 -7.631 1.00 98.00 83 ILE A CA 1
ATOM 652 C C . ILE A 1 83 ? -0.522 9.295 -8.899 1.00 98.00 83 ILE A C 1
ATOM 654 O O . ILE A 1 83 ? -1.430 8.668 -9.446 1.00 98.00 83 ILE A O 1
ATOM 658 N N . SER A 1 84 ? -0.080 10.464 -9.359 1.00 96.25 84 SER A N 1
ATOM 659 C CA . SER A 1 84 ? -0.615 11.056 -10.583 1.00 96.25 84 SER A CA 1
ATOM 660 C C . SER A 1 84 ? -0.067 10.337 -11.817 1.00 96.25 84 SER A C 1
ATOM 662 O O . SER A 1 84 ? 1.095 9.943 -11.861 1.00 96.25 84 SER A O 1
ATOM 664 N N . SER A 1 85 ? -0.887 10.197 -12.853 1.00 94.38 85 SER A N 1
ATOM 665 C CA . SER A 1 85 ? -0.432 9.852 -14.208 1.00 94.38 85 SER A CA 1
ATOM 666 C C . SER A 1 85 ? -0.413 11.061 -15.143 1.00 94.38 85 SER A C 1
ATOM 668 O O . SER A 1 85 ? 0.015 10.939 -16.281 1.00 94.38 85 SER A O 1
ATOM 670 N N . ASN A 1 86 ? -0.898 12.217 -14.680 1.00 95.44 86 ASN A N 1
ATOM 671 C CA . ASN A 1 86 ? -1.274 13.330 -15.557 1.00 95.44 86 ASN A CA 1
ATOM 672 C C . ASN A 1 86 ? -0.545 14.632 -15.216 1.00 95.44 86 ASN A C 1
ATOM 674 O O . ASN A 1 86 ? -0.541 15.563 -16.011 1.00 95.44 86 ASN A O 1
ATOM 678 N N . THR A 1 87 ? 0.033 14.737 -14.017 1.00 95.38 87 THR A N 1
ATOM 679 C CA . THR A 1 87 ? 0.680 15.967 -13.550 1.00 95.38 87 THR A CA 1
ATOM 680 C C . THR A 1 87 ? 2.120 16.017 -14.060 1.00 95.38 87 THR A C 1
ATOM 682 O O . THR A 1 87 ? 2.927 15.200 -13.608 1.00 95.38 87 THR A O 1
ATOM 685 N N . PRO A 1 88 ? 2.482 16.968 -14.944 1.00 9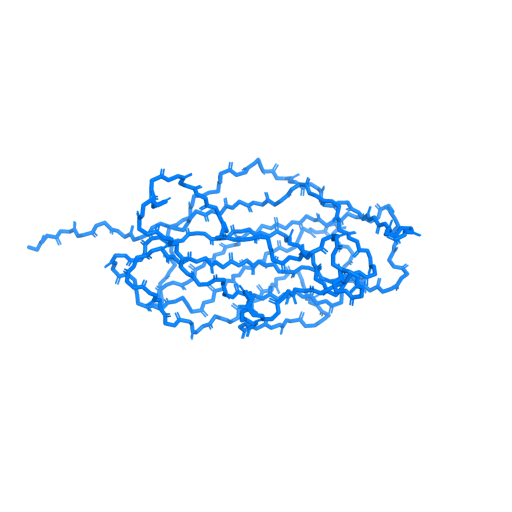5.19 88 PRO A N 1
ATOM 686 C CA . PRO A 1 88 ? 3.822 17.026 -15.521 1.00 95.19 88 PRO A CA 1
ATOM 687 C C . PRO A 1 88 ? 4.914 17.053 -14.445 1.00 95.19 88 PRO A C 1
ATOM 689 O O . PRO A 1 88 ? 4.830 17.811 -13.477 1.00 95.19 88 PRO A O 1
ATOM 692 N N . GLY A 1 89 ? 5.917 16.184 -14.591 1.00 95.25 89 GLY A N 1
ATOM 693 C CA . GLY A 1 89 ? 7.043 16.061 -13.658 1.00 95.25 89 GLY A CA 1
ATOM 694 C C . GLY A 1 89 ? 6.710 15.467 -12.280 1.00 95.25 89 GLY A C 1
ATOM 695 O O . GLY A 1 89 ? 7.589 15.416 -11.425 1.00 95.25 89 GLY A O 1
ATOM 696 N N . LYS A 1 90 ? 5.469 15.022 -12.032 1.00 96.50 90 LYS A N 1
ATOM 697 C CA . LYS A 1 90 ? 5.010 14.517 -10.720 1.00 96.50 90 LYS A CA 1
ATOM 698 C C . LYS A 1 90 ? 4.273 13.176 -10.821 1.00 96.50 90 LYS A C 1
ATOM 700 O O . LYS A 1 90 ? 3.296 12.947 -10.111 1.00 96.50 90 LYS A O 1
ATOM 705 N N . THR A 1 91 ? 4.725 12.299 -11.718 1.00 97.81 91 THR A N 1
ATOM 706 C CA . THR A 1 91 ? 4.083 11.000 -12.000 1.00 97.81 91 THR A CA 1
ATOM 707 C C . THR A 1 91 ? 4.844 9.779 -11.478 1.00 97.81 91 THR A C 1
ATOM 709 O O . THR A 1 91 ? 4.340 8.656 -11.571 1.00 97.81 91 THR A O 1
ATOM 712 N N . LEU A 1 92 ? 6.053 9.985 -10.940 1.00 97.94 92 LEU A N 1
ATOM 713 C CA . LEU A 1 92 ? 6.963 8.905 -10.550 1.00 97.94 92 LEU A CA 1
ATOM 714 C C . LEU A 1 92 ? 6.831 8.462 -9.089 1.00 97.94 92 LEU A C 1
ATOM 716 O O . LEU A 1 92 ? 7.215 7.345 -8.766 1.00 97.94 92 LEU A O 1
ATOM 720 N N . ALA A 1 93 ? 6.319 9.320 -8.211 1.00 98.50 93 ALA A N 1
ATOM 721 C CA . ALA A 1 93 ? 6.271 9.083 -6.771 1.00 98.50 93 ALA A CA 1
ATOM 722 C C . ALA A 1 93 ? 4.892 9.423 -6.200 1.00 98.50 93 ALA A C 1
ATOM 724 O O . ALA A 1 93 ? 4.114 10.161 -6.815 1.00 98.50 93 ALA A O 1
ATOM 725 N N . ALA A 1 94 ? 4.610 8.907 -5.006 1.00 98.50 94 ALA A N 1
ATOM 726 C CA . ALA A 1 94 ? 3.436 9.286 -4.231 1.00 98.50 94 ALA A CA 1
ATOM 727 C C . ALA A 1 94 ? 3.380 10.801 -4.011 1.00 98.50 94 ALA A C 1
ATOM 729 O O . ALA A 1 94 ? 4.395 11.430 -3.707 1.00 98.50 94 ALA A O 1
ATOM 730 N N . ASN A 1 95 ? 2.188 11.392 -4.107 1.00 98.25 95 ASN A N 1
ATOM 731 C CA . ASN A 1 95 ? 2.008 12.787 -3.730 1.00 98.25 95 ASN A CA 1
ATOM 732 C C . ASN A 1 95 ? 2.133 12.920 -2.197 1.00 98.25 95 ASN A C 1
ATOM 734 O O . ASN A 1 95 ? 1.258 12.423 -1.477 1.00 98.25 95 ASN A O 1
ATOM 738 N N . PRO A 1 96 ? 3.165 13.614 -1.677 1.00 97.06 96 PRO A N 1
ATOM 739 C CA . PRO A 1 96 ? 3.411 13.692 -0.238 1.00 97.06 96 PRO A CA 1
ATOM 740 C C . PRO A 1 96 ? 2.300 14.431 0.519 1.00 97.06 96 PRO A C 1
ATOM 742 O O . PRO A 1 96 ? 2.118 14.198 1.710 1.00 97.06 96 PRO A O 1
ATOM 745 N N . SER A 1 97 ? 1.515 15.281 -0.152 1.00 97.44 97 SER A N 1
ATOM 746 C CA . SER A 1 97 ? 0.362 15.949 0.465 1.00 97.44 97 SER A CA 1
ATOM 747 C C . SER A 1 97 ? -0.811 15.002 0.737 1.00 97.44 97 SER A C 1
ATOM 749 O O . SER A 1 97 ? -1.672 15.331 1.546 1.00 97.44 97 SER A O 1
ATOM 751 N N . TYR A 1 98 ? -0.867 13.845 0.072 1.00 97.62 98 TYR A N 1
ATOM 752 C CA . TYR A 1 98 ? -1.953 12.866 0.216 1.00 97.62 98 TYR A CA 1
ATOM 753 C C . TYR A 1 98 ? -1.531 11.606 0.965 1.00 97.62 98 TYR A C 1
ATOM 755 O O . TYR A 1 98 ? -2.359 10.733 1.218 1.00 97.62 98 TYR A O 1
ATOM 763 N N . SER A 1 99 ? -0.240 11.433 1.240 1.00 98.38 99 SER A N 1
ATOM 764 C CA . SER A 1 99 ? 0.291 10.176 1.757 1.00 98.38 99 SER A CA 1
ATOM 765 C C . SER A 1 99 ? 1.504 10.422 2.639 1.00 98.38 99 SER A C 1
ATOM 767 O O . SER A 1 99 ? 2.568 10.821 2.170 1.00 98.38 99 SER A O 1
ATOM 769 N N . ILE A 1 100 ? 1.350 10.131 3.928 1.00 98.75 100 ILE A N 1
ATOM 770 C CA . ILE A 1 100 ? 2.420 10.221 4.920 1.00 98.75 100 ILE A CA 1
ATOM 771 C C . ILE A 1 100 ? 3.126 8.868 4.972 1.00 98.75 100 ILE A C 1
ATOM 773 O O . ILE A 1 100 ? 2.516 7.870 5.361 1.00 98.75 100 ILE A O 1
ATOM 777 N N . LYS A 1 101 ? 4.407 8.817 4.591 1.00 98.81 101 LYS A N 1
ATOM 778 C CA . LYS A 1 101 ? 5.210 7.592 4.701 1.00 98.81 101 LYS A CA 1
ATOM 779 C C . LYS A 1 101 ? 5.403 7.243 6.177 1.00 98.81 101 LYS A C 1
ATOM 781 O O . LYS A 1 101 ? 5.916 8.060 6.938 1.00 98.81 101 LYS A O 1
ATOM 786 N N . LYS A 1 102 ? 4.982 6.046 6.575 1.00 98.75 102 LYS A N 1
ATOM 787 C CA . LYS A 1 102 ? 5.079 5.538 7.951 1.00 98.75 102 LYS A CA 1
ATOM 788 C C . LYS A 1 102 ? 6.352 4.734 8.160 1.00 98.75 102 LYS A C 1
ATOM 790 O O . LYS A 1 102 ? 7.073 4.968 9.121 1.00 98.75 102 LYS A O 1
ATOM 795 N N . SER A 1 103 ? 6.652 3.844 7.224 1.00 98.81 103 SER A N 1
ATOM 796 C CA . SER A 1 103 ? 7.876 3.049 7.226 1.00 98.81 103 SER A CA 1
ATOM 797 C C . SER A 1 103 ? 8.262 2.624 5.819 1.00 98.81 103 SER A C 1
ATOM 799 O O . SER A 1 103 ? 7.477 2.718 4.872 1.00 98.81 103 SER A O 1
ATOM 801 N N . GLU A 1 104 ? 9.503 2.173 5.701 1.00 98.81 104 GLU A N 1
ATOM 802 C CA . GLU A 1 104 ? 10.097 1.658 4.481 1.00 98.81 104 GLU A CA 1
ATOM 803 C C . GLU A 1 104 ? 11.082 0.551 4.843 1.00 98.81 104 GLU A C 1
ATOM 805 O O . GLU A 1 104 ? 11.885 0.708 5.763 1.00 98.81 104 GLU A O 1
ATOM 810 N N . VAL A 1 105 ? 11.028 -0.549 4.100 1.00 98.88 105 VAL A N 1
ATOM 811 C CA . VAL A 1 105 ? 12.027 -1.616 4.137 1.00 98.88 105 VAL A CA 1
ATOM 812 C C . VAL A 1 105 ? 12.700 -1.655 2.775 1.00 98.88 105 VAL A C 1
ATOM 814 O O . VAL A 1 105 ? 12.042 -1.897 1.762 1.00 98.88 105 VAL A O 1
ATOM 817 N N . THR A 1 106 ? 14.003 -1.389 2.740 1.00 98.69 106 THR A N 1
ATOM 818 C CA . THR A 1 106 ? 14.822 -1.469 1.526 1.00 98.69 106 THR A CA 1
ATOM 819 C C . THR A 1 106 ? 15.451 -2.855 1.405 1.00 98.69 106 THR A C 1
ATOM 821 O O . THR A 1 106 ? 15.783 -3.467 2.416 1.00 98.69 106 THR A O 1
ATOM 824 N N . ASN A 1 107 ? 15.614 -3.350 0.173 1.00 97.81 107 ASN A N 1
ATOM 825 C CA . ASN A 1 107 ? 16.118 -4.702 -0.122 1.00 97.81 107 ASN A CA 1
ATOM 826 C C . ASN A 1 107 ? 15.457 -5.793 0.757 1.00 97.81 107 ASN A C 1
ATOM 828 O O . ASN A 1 107 ? 16.150 -6.465 1.526 1.00 97.81 107 ASN A O 1
ATOM 832 N N . PRO A 1 108 ? 14.118 -5.923 0.710 1.00 98.06 108 PRO A N 1
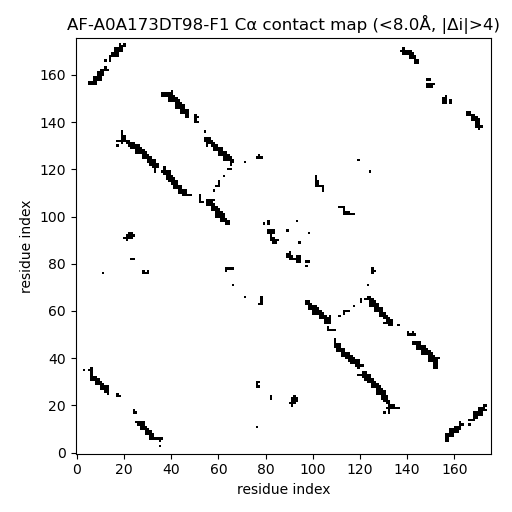ATOM 833 C CA . PRO A 1 108 ? 13.380 -6.778 1.632 1.00 98.06 108 PRO A CA 1
ATOM 834 C C . PRO A 1 108 ? 13.699 -8.270 1.456 1.00 98.06 108 PRO A C 1
ATOM 836 O O . PRO A 1 108 ? 13.997 -8.738 0.357 1.00 98.06 108 PRO A O 1
ATOM 839 N N . GLY A 1 109 ? 13.565 -9.022 2.551 1.00 97.56 109 GLY A N 1
ATOM 840 C CA . GLY A 1 109 ? 13.436 -10.481 2.515 1.00 97.56 109 GLY A CA 1
ATOM 841 C C . GLY A 1 109 ? 12.018 -10.921 2.126 1.00 97.56 109 GLY A C 1
ATOM 842 O O . GLY A 1 109 ? 11.164 -10.090 1.820 1.00 97.56 109 GLY A O 1
ATOM 843 N N . ASN A 1 110 ? 11.735 -12.227 2.194 1.00 96.62 110 ASN A N 1
ATOM 844 C CA . ASN A 1 110 ? 10.393 -12.754 1.914 1.00 96.62 110 ASN A CA 1
ATOM 845 C C . ASN A 1 110 ? 9.326 -12.181 2.852 1.00 96.62 110 ASN A C 1
ATOM 847 O O . ASN A 1 110 ? 8.239 -11.842 2.403 1.00 96.62 110 ASN A O 1
ATOM 851 N N . GLN A 1 111 ? 9.624 -12.071 4.148 1.00 98.38 111 GLN A N 1
ATOM 852 C CA . GLN A 1 111 ? 8.723 -11.448 5.110 1.00 98.38 111 GLN A CA 1
ATOM 853 C C . GLN A 1 111 ? 9.138 -10.001 5.360 1.00 98.38 111 GLN A C 1
ATOM 855 O O . GLN A 1 111 ? 10.299 -9.710 5.651 1.00 98.38 111 GLN A O 1
ATOM 860 N N . VAL A 1 112 ? 8.165 -9.100 5.289 1.00 98.75 112 VAL A N 1
ATOM 861 C CA . VAL A 1 112 ? 8.358 -7.661 5.452 1.00 98.75 112 VAL A CA 1
ATOM 862 C C . VAL A 1 112 ? 7.467 -7.167 6.575 1.00 98.75 112 VAL A C 1
ATOM 864 O O . VAL A 1 112 ? 6.251 -7.325 6.526 1.00 98.75 112 VAL A O 1
ATOM 867 N N . VAL A 1 113 ? 8.074 -6.536 7.578 1.00 98.75 113 VAL A N 1
ATOM 868 C CA . VAL A 1 113 ? 7.353 -5.892 8.679 1.00 98.75 113 VAL A CA 1
ATOM 869 C C . VAL A 1 113 ? 7.408 -4.385 8.479 1.00 98.75 113 VAL A C 1
ATOM 871 O O . VAL A 1 113 ? 8.469 -3.771 8.585 1.00 98.75 113 VAL A O 1
ATOM 874 N N . LEU A 1 114 ? 6.257 -3.782 8.203 1.00 98.88 114 LEU A N 1
ATOM 875 C CA . LEU A 1 114 ? 6.105 -2.344 8.027 1.00 98.88 114 LEU A CA 1
ATOM 876 C C . LEU A 1 114 ? 5.533 -1.737 9.305 1.00 98.88 114 LEU A C 1
ATOM 878 O O . LEU A 1 114 ? 4.368 -1.955 9.641 1.00 98.88 114 LEU A O 1
ATOM 882 N N . LYS A 1 115 ? 6.344 -0.948 10.013 1.00 98.69 115 LYS A N 1
ATOM 883 C CA . LYS A 1 115 ? 5.894 -0.214 11.199 1.00 98.69 115 LYS A CA 1
ATOM 884 C C . LYS A 1 115 ? 4.945 0.923 10.817 1.00 98.69 115 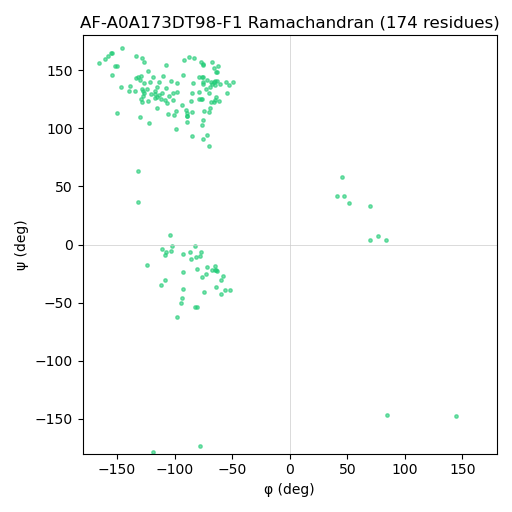LYS A C 1
ATOM 886 O O . LYS A 1 115 ? 5.211 1.702 9.902 1.00 98.69 115 LYS A O 1
ATOM 891 N N . GLY A 1 116 ? 3.808 0.973 11.494 1.00 96.62 116 GLY A N 1
ATOM 892 C CA . GLY A 1 116 ? 2.801 2.013 11.373 1.00 96.62 116 GLY A CA 1
ATOM 893 C C . GLY A 1 116 ? 2.955 3.043 12.480 1.00 96.62 116 GLY A C 1
ATOM 894 O O . GLY A 1 116 ? 3.185 4.216 12.187 1.00 96.62 116 GLY A O 1
ATOM 895 N N . ASP A 1 117 ? 2.794 2.605 13.732 1.00 97.62 117 ASP A N 1
ATOM 896 C CA . ASP A 1 117 ? 2.669 3.454 14.930 1.00 97.62 117 ASP A CA 1
ATOM 897 C C . ASP A 1 117 ? 1.780 4.687 14.670 1.00 97.62 117 ASP A C 1
ATOM 899 O O . ASP A 1 117 ? 2.092 5.832 15.009 1.00 97.62 117 ASP A O 1
ATOM 903 N N . GLN A 1 118 ? 0.672 4.458 13.958 1.00 98.62 118 GLN A N 1
ATOM 904 C CA . GLN A 1 118 ? -0.241 5.504 13.519 1.00 98.62 118 GLN A CA 1
ATOM 905 C C . GLN A 1 118 ? -1.420 5.577 14.476 1.00 98.62 118 GLN A C 1
ATOM 907 O O . GLN A 1 118 ? -2.248 4.667 14.504 1.00 98.62 118 GLN A O 1
ATOM 912 N N . LYS A 1 119 ? -1.540 6.704 15.184 1.00 98.56 119 LYS A N 1
ATOM 913 C CA . LYS A 1 119 ? -2.772 7.051 15.893 1.00 98.56 119 LYS A CA 1
ATOM 914 C C . LYS A 1 119 ? -3.911 7.194 14.887 1.00 98.56 119 LYS A C 1
ATOM 916 O O . LYS A 1 119 ? -3.813 7.981 13.942 1.00 98.56 119 LYS A O 1
ATOM 921 N N . LEU A 1 120 ? -4.968 6.429 15.089 1.00 98.75 120 LEU A N 1
ATOM 922 C CA . LEU A 1 120 ? -6.110 6.367 14.194 1.00 98.75 120 LEU A CA 1
ATOM 923 C C . LEU A 1 120 ? -7.030 7.569 14.413 1.00 98.75 120 LEU A C 1
ATOM 925 O O . LEU A 1 120 ? -7.205 8.066 15.529 1.00 98.75 120 LEU A O 1
ATOM 929 N N . PHE A 1 121 ? -7.609 8.050 13.319 1.00 98.31 121 PHE A N 1
ATOM 930 C CA . PHE A 1 121 ? -8.754 8.948 13.368 1.00 98.31 121 PHE A CA 1
ATOM 931 C C . PHE A 1 121 ? -9.979 8.170 13.888 1.00 98.31 121 PHE A C 1
ATOM 933 O O . PHE A 1 121 ? -10.145 7.025 13.468 1.00 98.31 121 PHE A O 1
ATOM 940 N N . PRO A 1 122 ? -10.839 8.744 14.754 1.00 96.75 122 PRO A N 1
ATOM 941 C CA . PRO A 1 122 ? -12.064 8.080 15.213 1.00 96.75 122 PRO A CA 1
ATOM 942 C C . PRO A 1 122 ? -13.093 7.995 14.070 1.00 96.75 122 PRO A C 1
ATOM 944 O O . PRO A 1 122 ? -13.932 8.881 13.898 1.00 96.75 122 PRO A O 1
ATOM 947 N N . GLY A 1 123 ? -12.976 6.955 13.243 1.00 97.00 123 GLY A N 1
ATOM 948 C CA . GLY A 1 123 ? -13.720 6.757 11.999 1.00 97.00 123 GLY A CA 1
ATOM 949 C C . GLY A 1 123 ? -12.867 6.087 10.917 1.00 97.00 123 GLY A C 1
ATOM 950 O O . GLY A 1 123 ? -11.971 5.293 11.203 1.00 97.00 123 GLY A O 1
ATOM 951 N N . ILE A 1 124 ? -13.111 6.416 9.646 1.00 98.38 124 ILE A N 1
ATOM 952 C CA . ILE A 1 124 ? -12.399 5.777 8.529 1.00 98.38 124 ILE A CA 1
ATOM 953 C C . ILE A 1 124 ? -10.922 6.190 8.507 1.00 98.38 124 ILE A C 1
ATOM 955 O O . ILE A 1 124 ? -10.588 7.365 8.608 1.00 98.38 124 ILE A O 1
ATOM 959 N N . ASN A 1 125 ? -10.041 5.220 8.309 1.00 98.81 125 ASN A N 1
ATOM 960 C CA . ASN A 1 125 ? -8.609 5.374 8.131 1.00 98.81 125 ASN A CA 1
ATOM 961 C C . ASN A 1 125 ? -8.184 4.623 6.869 1.00 98.81 125 ASN A C 1
ATOM 963 O O . ASN A 1 125 ? -8.563 3.465 6.660 1.00 98.81 125 ASN A O 1
ATOM 967 N N . TYR A 1 126 ? -7.368 5.280 6.051 1.00 98.88 126 TYR A N 1
ATOM 968 C CA . TYR A 1 126 ? -6.798 4.712 4.839 1.00 98.88 126 TYR A CA 1
ATOM 969 C C . TYR A 1 126 ? -5.300 4.501 4.992 1.00 98.88 126 TYR A C 1
ATOM 971 O O . TYR A 1 126 ? -4.563 5.423 5.342 1.00 98.88 126 TYR A O 1
ATOM 979 N N . PHE A 1 127 ? -4.841 3.303 4.655 1.00 98.94 127 PHE A N 1
ATOM 980 C CA . PHE A 1 127 ? -3.428 2.999 4.472 1.00 98.94 127 PHE A CA 1
ATOM 981 C C . PHE A 1 127 ? -3.224 2.333 3.120 1.00 98.94 127 PHE A C 1
ATOM 983 O O . PHE A 1 127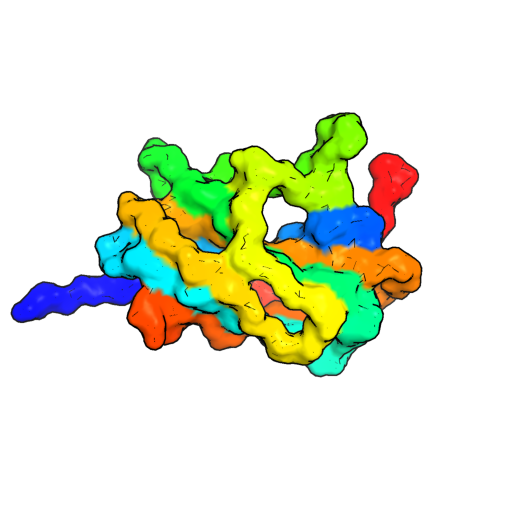 ? -4.158 1.802 2.516 1.00 98.94 127 PHE A O 1
ATOM 990 N N . TRP A 1 128 ? -1.994 2.350 2.634 1.00 98.94 128 TRP A N 1
ATOM 991 C CA . TRP A 1 128 ? -1.642 1.628 1.425 1.00 98.94 128 TRP A CA 1
ATOM 992 C C . TRP A 1 128 ? -0.178 1.211 1.442 1.00 98.94 128 TRP A C 1
ATOM 994 O O . TRP A 1 128 ? 0.657 1.826 2.111 1.00 98.94 128 TRP A O 1
ATOM 1004 N N . ILE A 1 129 ? 0.112 0.135 0.718 1.00 98.94 129 ILE A N 1
ATOM 1005 C CA . ILE A 1 129 ? 1.459 -0.412 0.578 1.00 98.94 129 ILE A CA 1
ATOM 1006 C C . ILE A 1 129 ? 1.985 -0.042 -0.801 1.00 98.94 129 ILE A C 1
ATOM 1008 O O . ILE A 1 129 ? 1.320 -0.287 -1.809 1.00 98.94 129 ILE A O 1
ATOM 1012 N N . SER A 1 130 ? 3.174 0.548 -0.826 1.00 98.94 130 SER A N 1
ATOM 1013 C CA . SER A 1 130 ? 3.910 0.874 -2.042 1.00 98.94 130 SER A CA 1
ATOM 1014 C C . SER A 1 130 ? 4.961 -0.194 -2.329 1.00 98.94 130 SER A C 1
ATOM 1016 O O . SER A 1 130 ? 5.652 -0.628 -1.405 1.00 98.94 130 SER A O 1
ATOM 1018 N N . LEU A 1 131 ? 5.111 -0.567 -3.599 1.00 98.94 131 LEU A N 1
ATOM 1019 C CA . LEU A 1 131 ? 6.196 -1.396 -4.117 1.00 98.94 131 LEU A CA 1
ATOM 1020 C C . LEU A 1 131 ? 7.075 -0.576 -5.066 1.00 98.94 131 LEU A C 1
ATOM 1022 O O . LEU A 1 131 ? 6.587 0.020 -6.031 1.00 98.94 131 LEU A O 1
ATOM 1026 N N . GLN A 1 132 ? 8.381 -0.597 -4.821 1.00 98.88 132 GLN A N 1
ATOM 1027 C CA . GLN A 1 132 ? 9.387 -0.017 -5.700 1.00 98.88 132 GLN A CA 1
ATOM 1028 C C . GLN A 1 132 ? 10.307 -1.116 -6.228 1.00 98.88 132 GLN A C 1
ATOM 1030 O O . GLN A 1 132 ? 10.919 -1.850 -5.449 1.00 98.88 132 GLN A O 1
ATOM 1035 N N . MET A 1 133 ? 10.442 -1.192 -7.549 1.00 98.81 133 MET A N 1
ATOM 1036 C CA . MET A 1 133 ? 11.373 -2.106 -8.211 1.00 98.81 133 MET A CA 1
ATOM 1037 C C . MET A 1 133 ? 12.721 -1.423 -8.439 1.00 98.81 133 MET A C 1
ATOM 1039 O O . MET A 1 133 ? 12.825 -0.194 -8.445 1.00 98.81 133 MET A O 1
ATOM 1043 N N . LYS A 1 134 ? 13.777 -2.214 -8.620 1.00 98.69 134 LYS A N 1
ATOM 1044 C CA . LYS A 1 134 ? 15.083 -1.696 -9.025 1.00 98.69 134 LYS A CA 1
ATOM 1045 C C . LYS A 1 134 ? 15.073 -1.350 -10.514 1.00 98.69 134 LYS A C 1
ATOM 1047 O O . LYS A 1 134 ? 14.477 -2.088 -11.308 1.00 98.69 134 LYS A O 1
ATOM 1052 N N . PRO A 1 135 ? 15.780 -0.286 -10.928 1.00 96.94 135 PRO A N 1
ATOM 1053 C CA . PRO A 1 135 ? 16.042 -0.045 -12.341 1.00 96.94 135 PRO A CA 1
ATOM 1054 C C . PRO A 1 135 ? 16.654 -1.288 -13.004 1.00 96.94 135 PRO A C 1
ATOM 1056 O O . PRO A 1 135 ? 17.528 -1.930 -12.426 1.00 96.94 135 PRO A O 1
ATOM 1059 N N . GLY A 1 136 ? 16.192 -1.629 -14.208 1.00 94.19 136 GLY A N 1
ATOM 1060 C CA . GLY A 1 136 ? 16.675 -2.801 -14.950 1.00 94.19 136 GLY A CA 1
ATOM 1061 C C . GLY A 1 136 ? 16.028 -4.140 -14.574 1.00 94.19 136 GLY A C 1
ATOM 1062 O O . GLY A 1 136 ? 16.425 -5.158 -15.133 1.00 94.19 136 GLY A O 1
ATOM 1063 N N . THR A 1 137 ? 15.032 -4.148 -13.677 1.00 97.75 137 THR A N 1
ATOM 1064 C CA . THR A 1 137 ? 14.168 -5.320 -13.415 1.00 97.75 137 THR A CA 1
ATOM 1065 C C . THR A 1 137 ? 13.621 -5.898 -14.725 1.00 97.75 137 THR A C 1
ATOM 1067 O O . THR A 1 137 ? 13.239 -5.142 -15.623 1.00 97.75 137 THR A O 1
ATOM 1070 N N . SER A 1 138 ? 13.555 -7.229 -14.847 1.00 97.75 138 SER A N 1
ATOM 1071 C CA . SER A 1 138 ? 13.016 -7.853 -16.061 1.00 97.75 138 SER A CA 1
ATOM 1072 C C . SER A 1 138 ? 11.524 -7.553 -16.248 1.00 97.75 138 SER A C 1
ATOM 1074 O O . SER A 1 138 ? 10.723 -7.632 -15.318 1.00 97.75 138 SER A O 1
ATOM 1076 N N . LEU A 1 139 ? 11.110 -7.301 -17.493 1.00 97.81 139 LEU A N 1
ATOM 1077 C CA . LEU A 1 139 ? 9.692 -7.159 -17.853 1.00 97.81 139 LEU A CA 1
ATOM 1078 C C . LEU A 1 139 ? 8.878 -8.441 -17.627 1.00 97.81 139 LEU A C 1
ATOM 1080 O O . LEU A 1 139 ? 7.657 -8.383 -17.497 1.00 97.81 139 LEU A O 1
ATOM 1084 N N . THR A 1 140 ? 9.535 -9.602 -17.599 1.00 97.62 140 THR A N 1
ATOM 1085 C CA . THR A 1 140 ? 8.877 -10.890 -17.346 1.00 97.62 140 THR A CA 1
ATOM 1086 C C . THR A 1 140 ? 8.763 -11.217 -15.862 1.00 97.62 140 THR A C 1
ATOM 1088 O O . THR A 1 140 ? 8.150 -12.232 -15.524 1.00 97.62 140 THR A O 1
ATOM 1091 N N . SER A 1 141 ? 9.358 -10.402 -14.988 1.00 98.00 141 SER A N 1
ATOM 1092 C CA . SER A 1 141 ? 9.277 -10.599 -13.547 1.00 98.00 141 SER A CA 1
ATOM 1093 C C . SER A 1 141 ? 7.846 -10.456 -13.053 1.00 98.00 141 SER A C 1
ATOM 1095 O O . SER A 1 141 ? 7.023 -9.712 -13.600 1.00 98.00 141 SER A O 1
ATOM 1097 N N . LYS A 1 142 ? 7.550 -11.205 -11.997 1.00 98.00 142 LYS A N 1
ATOM 1098 C CA . LYS A 1 142 ? 6.255 -11.214 -11.333 1.00 98.00 142 LYS A CA 1
ATOM 1099 C C . LYS A 1 142 ? 6.470 -11.035 -9.845 1.00 98.00 142 LYS A C 1
ATOM 1101 O O . LYS A 1 142 ? 7.402 -11.606 -9.280 1.00 98.00 142 LYS A O 1
ATOM 1106 N N . VAL A 1 143 ? 5.580 -10.279 -9.221 1.00 98.44 143 VAL A N 1
ATOM 1107 C CA . VAL A 1 143 ? 5.512 -10.173 -7.766 1.00 98.44 143 VAL A CA 1
ATOM 1108 C C . VAL A 1 143 ? 4.166 -10.720 -7.317 1.00 98.44 143 VAL A C 1
ATOM 1110 O O . VAL A 1 143 ? 3.131 -10.347 -7.857 1.00 98.44 143 VAL A O 1
ATOM 1113 N N . THR A 1 144 ? 4.185 -11.617 -6.342 1.00 98.38 144 THR A N 1
ATOM 1114 C CA . THR A 1 144 ? 3.003 -12.089 -5.613 1.00 98.38 144 THR A CA 1
ATOM 1115 C C . THR A 1 144 ? 3.228 -11.783 -4.143 1.00 98.38 144 THR A C 1
ATOM 1117 O O . THR A 1 144 ? 4.351 -11.951 -3.653 1.00 98.38 144 THR A O 1
ATOM 1120 N N . ALA A 1 145 ? 2.197 -11.339 -3.438 1.00 97.81 145 ALA A N 1
ATOM 1121 C CA . ALA A 1 145 ? 2.311 -10.985 -2.035 1.00 97.81 145 ALA A CA 1
ATOM 1122 C C . ALA A 1 145 ? 0.992 -11.226 -1.304 1.00 97.81 145 ALA A C 1
ATOM 1124 O O . ALA A 1 145 ? -0.067 -11.113 -1.903 1.00 97.81 145 ALA A O 1
ATOM 1125 N N . ASP A 1 146 ? 1.069 -11.470 -0.001 1.00 97.56 146 ASP A N 1
ATOM 1126 C CA . ASP A 1 146 ? -0.092 -11.615 0.872 1.00 97.56 146 ASP A CA 1
ATOM 1127 C C . ASP A 1 146 ? 0.099 -10.803 2.154 1.00 97.56 146 ASP A C 1
ATOM 1129 O O . ASP A 1 146 ? 1.198 -10.737 2.720 1.00 97.56 146 ASP A O 1
ATOM 1133 N N . ILE A 1 147 ? -0.987 -10.215 2.660 1.00 98.19 147 ILE A N 1
ATOM 1134 C CA . ILE A 1 147 ? -1.010 -9.621 4.001 1.00 98.19 147 ILE A CA 1
ATOM 1135 C C . ILE A 1 147 ? -1.092 -10.759 5.019 1.00 98.19 147 ILE A C 1
ATOM 1137 O O . ILE A 1 147 ? -2.139 -11.376 5.197 1.00 98.19 147 ILE A O 1
ATOM 1141 N N . ALA A 1 148 ? 0.012 -11.020 5.714 1.00 97.88 148 ALA A N 1
ATOM 1142 C CA . ALA A 1 148 ? 0.098 -12.081 6.712 1.00 97.88 148 ALA A CA 1
ATOM 1143 C C . ALA A 1 148 ? -0.627 -11.710 8.013 1.00 97.88 148 ALA A C 1
ATOM 1145 O O . ALA A 1 148 ? -1.285 -12.544 8.636 1.00 97.88 148 ALA A O 1
ATOM 1146 N N . SER A 1 149 ? -0.492 -10.456 8.450 1.00 98.56 149 SER A N 1
ATOM 1147 C CA . SER A 1 149 ? -1.214 -9.924 9.606 1.00 98.56 149 SER A CA 1
ATOM 1148 C C . SER A 1 149 ? -1.147 -8.405 9.656 1.00 98.56 149 SER A C 1
ATOM 1150 O O . SER A 1 149 ? -0.194 -7.802 9.170 1.00 98.56 149 SER A O 1
ATOM 1152 N N . ILE A 1 150 ? -2.120 -7.795 10.326 1.00 98.69 150 ILE A N 1
ATOM 1153 C CA . ILE A 1 150 ? -2.067 -6.389 10.732 1.00 98.69 150 ILE A CA 1
ATOM 1154 C C . ILE A 1 150 ? -2.331 -6.327 12.232 1.00 98.69 150 ILE A C 1
ATOM 1156 O O . ILE A 1 150 ? -3.198 -7.046 12.735 1.00 98.69 150 ILE A O 1
ATOM 1160 N N . THR A 1 151 ? -1.582 -5.485 12.935 1.00 98.69 151 THR A N 1
ATOM 1161 C CA . THR A 1 151 ? -1.678 -5.331 14.387 1.00 98.69 151 THR A CA 1
ATOM 1162 C C . THR A 1 151 ? -2.357 -4.005 14.734 1.00 98.69 151 THR A C 1
ATOM 1164 O O . THR A 1 151 ? -1.870 -2.939 14.350 1.00 98.69 151 THR A O 1
ATOM 1167 N N . LEU A 1 152 ? -3.463 -4.078 15.478 1.00 98.38 152 LEU A N 1
ATOM 1168 C CA . LEU A 1 152 ? -4.17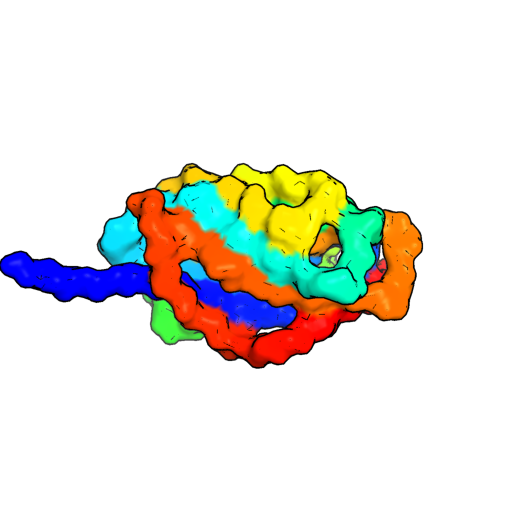8 -2.946 16.069 1.00 98.38 152 LEU A CA 1
ATOM 1169 C C . LEU A 1 152 ? -4.099 -3.039 17.595 1.00 98.38 152 LEU A C 1
ATOM 1171 O O . LEU A 1 152 ? -4.417 -4.080 18.170 1.00 98.38 152 LEU A O 1
ATOM 1175 N N . ASP A 1 153 ? -3.658 -1.968 18.249 1.00 97.69 153 ASP A N 1
ATOM 1176 C CA . ASP A 1 153 ? -3.501 -1.878 19.710 1.00 97.69 153 ASP A CA 1
ATOM 1177 C C . ASP A 1 153 ? -2.784 -3.093 20.340 1.00 97.69 153 ASP A C 1
ATOM 1179 O O . ASP A 1 153 ? -3.175 -3.628 21.380 1.00 97.69 153 ASP A O 1
ATOM 1183 N N . GLY A 1 154 ? -1.727 -3.565 19.673 1.00 97.31 154 GLY A N 1
ATOM 1184 C CA . GLY A 1 154 ? -0.913 -4.707 20.097 1.00 97.31 154 GLY A CA 1
ATOM 1185 C C . GLY A 1 154 ? -1.546 -6.084 19.860 1.00 97.31 154 GLY A C 1
ATOM 1186 O O . GLY A 1 154 ? -0.991 -7.087 20.308 1.00 97.31 154 GLY A O 1
ATOM 1187 N N . LYS A 1 155 ? -2.688 -6.165 19.166 1.00 96.81 155 LYS A N 1
ATOM 1188 C CA . LYS A 1 155 ? -3.405 -7.415 18.868 1.00 96.81 155 LYS A CA 1
ATOM 1189 C C . LYS A 1 155 ? -3.595 -7.601 17.366 1.00 96.81 155 LYS A C 1
ATOM 1191 O O . LYS A 1 155 ? -3.746 -6.635 16.625 1.00 96.81 155 LYS A O 1
ATOM 1196 N N . LYS A 1 156 ? -3.622 -8.854 16.905 1.00 97.19 156 LYS A N 1
ATOM 1197 C CA . LYS A 1 156 ? -3.927 -9.156 15.498 1.00 97.19 156 LYS A CA 1
ATOM 1198 C C . LYS A 1 156 ? -5.360 -8.730 15.171 1.00 97.19 156 LYS A C 1
ATOM 1200 O O . LYS A 1 156 ? -6.291 -9.130 15.868 1.00 97.19 156 LYS A O 1
ATOM 1205 N N . ALA A 1 157 ? -5.514 -7.936 14.119 1.00 97.31 157 ALA A N 1
ATOM 1206 C CA . ALA A 1 157 ? -6.801 -7.477 13.620 1.00 97.31 157 ALA A CA 1
ATOM 1207 C C . ALA A 1 157 ? -7.527 -8.568 12.823 1.00 97.31 157 ALA A C 1
ATOM 1209 O O . ALA A 1 157 ? -6.898 -9.464 12.254 1.00 97.31 157 ALA A O 1
ATOM 1210 N N . LEU A 1 158 ? -8.852 -8.448 12.739 1.00 97.44 158 LEU A N 1
ATOM 1211 C CA . LEU A 1 158 ? -9.647 -9.193 11.767 1.00 97.44 158 LEU A CA 1
ATOM 1212 C C . LEU A 1 158 ? -9.409 -8.603 10.375 1.00 97.44 158 LEU A C 1
ATOM 1214 O O . LEU A 1 158 ? -9.434 -7.381 10.211 1.00 97.44 158 LEU A O 1
ATOM 1218 N N . LEU A 1 159 ? -9.180 -9.465 9.387 1.00 97.94 159 LEU A N 1
ATOM 1219 C CA . LEU A 1 159 ? -8.938 -9.071 8.001 1.00 97.94 159 LEU A CA 1
ATOM 1220 C C . LEU A 1 159 ? -10.068 -9.577 7.106 1.00 97.94 159 LEU A C 1
ATOM 1222 O O . LEU A 1 159 ? -10.458 -10.739 7.206 1.00 97.94 159 LEU A O 1
ATOM 1226 N N . ASP A 1 160 ? -10.536 -8.714 6.211 1.00 97.88 160 ASP A N 1
ATOM 1227 C CA . ASP A 1 160 ? -11.439 -9.063 5.115 1.00 97.88 160 ASP A CA 1
ATOM 1228 C C . ASP A 1 160 ? -10.781 -8.669 3.785 1.00 97.88 160 ASP A C 1
ATOM 1230 O O . ASP A 1 160 ? -10.659 -7.484 3.456 1.00 97.88 160 ASP A O 1
ATOM 1234 N N . VAL A 1 161 ? -10.281 -9.664 3.049 1.00 97.50 161 VAL A N 1
ATOM 1235 C CA . VAL A 1 161 ? -9.636 -9.466 1.746 1.00 97.50 161 VAL A CA 1
ATOM 1236 C C . VAL A 1 161 ? -10.709 -9.544 0.665 1.00 97.50 161 VAL A C 1
ATOM 1238 O O . VAL A 1 161 ? -11.252 -10.610 0.394 1.00 97.50 161 VAL A O 1
ATOM 1241 N N . VAL A 1 162 ? -11.009 -8.406 0.035 1.00 97.31 162 VAL A N 1
ATOM 1242 C CA . VAL A 1 162 ? -12.103 -8.301 -0.949 1.00 97.31 162 VAL A CA 1
ATOM 1243 C C . VAL A 1 162 ? -11.652 -8.526 -2.395 1.00 97.31 162 VAL A C 1
ATOM 1245 O O . VAL A 1 162 ? -12.476 -8.542 -3.308 1.00 97.31 162 VAL A O 1
ATOM 1248 N N . SER A 1 163 ? -10.342 -8.622 -2.625 1.00 96.25 163 SER A N 1
ATOM 1249 C CA . SER A 1 163 ? -9.742 -8.961 -3.917 1.00 96.25 163 SER A CA 1
ATOM 1250 C C . SER A 1 163 ? -9.619 -10.476 -4.096 1.00 96.25 163 SER A C 1
ATOM 1252 O O . SER A 1 163 ? -9.659 -11.234 -3.133 1.00 96.25 163 SER A O 1
ATOM 1254 N N . GLU A 1 164 ? -9.456 -10.919 -5.343 1.00 94.12 164 GLU A N 1
ATOM 1255 C CA . GLU A 1 164 ? -9.151 -12.319 -5.654 1.00 94.12 164 GLU A CA 1
ATOM 1256 C C . GLU A 1 164 ? -7.790 -12.729 -5.070 1.00 94.12 164 GLU A C 1
ATOM 1258 O O . GLU A 1 164 ? -6.869 -11.917 -5.017 1.00 94.12 164 GLU A O 1
ATOM 1263 N N . ASN A 1 165 ? -7.653 -14.000 -4.692 1.00 90.12 165 ASN A N 1
ATOM 1264 C CA . ASN A 1 165 ? -6.385 -14.555 -4.222 1.00 90.12 165 ASN A CA 1
ATOM 1265 C C . ASN A 1 165 ? -5.411 -14.802 -5.385 1.00 90.12 165 ASN A C 1
ATOM 1267 O O . ASN A 1 165 ? -5.830 -15.071 -6.513 1.00 90.12 165 ASN A O 1
ATOM 1271 N N . GLY A 1 166 ? -4.108 -14.798 -5.086 1.00 90.56 166 GLY A N 1
ATOM 1272 C CA . GLY A 1 166 ? -3.067 -15.210 -6.034 1.00 90.56 166 GLY A CA 1
ATOM 1273 C C . GLY A 1 166 ? -2.862 -14.239 -7.199 1.00 90.56 166 GLY A C 1
ATOM 1274 O O . GLY A 1 166 ? -2.566 -14.669 -8.315 1.00 90.56 166 GLY A O 1
ATOM 1275 N N . ILE A 1 167 ? -3.044 -12.935 -6.970 1.00 97.62 167 ILE A N 1
ATOM 1276 C CA . ILE A 1 167 ? -2.788 -11.915 -7.989 1.00 97.62 167 ILE A 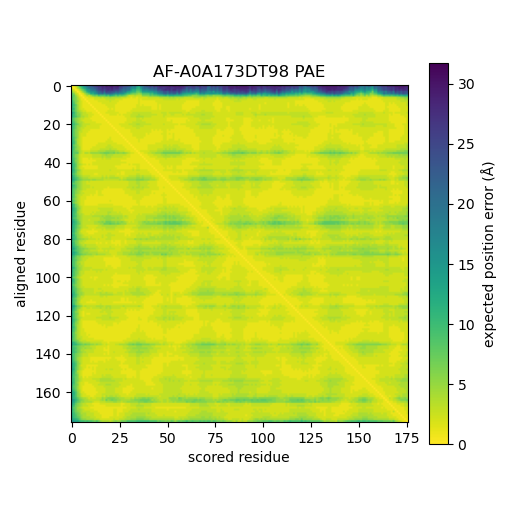CA 1
ATOM 1277 C C . ILE A 1 167 ? -1.296 -11.890 -8.343 1.00 97.62 167 ILE A C 1
ATOM 1279 O O . ILE A 1 167 ? -0.429 -11.688 -7.496 1.00 97.62 167 ILE A O 1
ATOM 1283 N N . GLU A 1 168 ? -0.995 -12.054 -9.633 1.00 98.00 168 GLU A N 1
ATOM 1284 C CA . GLU A 1 168 ? 0.342 -11.815 -10.174 1.00 98.00 168 GLU A CA 1
ATOM 1285 C C . GLU A 1 168 ? 0.486 -10.349 -10.602 1.00 98.00 168 GLU A C 1
ATOM 1287 O O . GLU A 1 168 ? -0.084 -9.922 -11.614 1.00 98.00 168 GLU A O 1
ATOM 1292 N N . HIS A 1 169 ? 1.303 -9.583 -9.882 1.00 98.56 169 HIS A N 1
ATOM 1293 C CA . HIS A 1 169 ? 1.673 -8.223 -10.270 1.00 98.56 169 HIS A CA 1
ATOM 1294 C C . HIS A 1 169 ? 2.744 -8.262 -11.348 1.00 98.56 169 HIS A C 1
ATOM 1296 O O . HIS A 1 169 ? 3.802 -8.874 -11.176 1.00 98.56 169 HIS A O 1
ATOM 1302 N N . ARG A 1 170 ? 2.468 -7.599 -12.470 1.00 98.44 170 ARG A N 1
ATOM 1303 C CA . ARG A 1 170 ? 3.329 -7.604 -13.657 1.00 98.44 170 ARG A CA 1
ATOM 1304 C C . ARG A 1 170 ? 3.987 -6.256 -13.860 1.00 98.44 170 ARG A C 1
ATOM 1306 O O . ARG A 1 170 ? 3.396 -5.211 -13.580 1.00 98.44 170 ARG A O 1
ATOM 1313 N N . MET A 1 171 ? 5.219 -6.313 -14.345 1.00 98.50 171 MET A N 1
ATOM 1314 C CA . MET A 1 171 ? 6.029 -5.127 -14.564 1.00 98.50 171 MET A CA 1
ATOM 1315 C C . MET A 1 171 ? 5.562 -4.365 -15.807 1.00 98.50 171 MET A C 1
ATOM 1317 O O . MET A 1 171 ? 4.979 -4.931 -16.734 1.00 98.50 171 MET A O 1
ATOM 1321 N N . GLY A 1 172 ? 5.842 -3.070 -15.828 1.00 98.06 172 GLY A N 1
ATOM 1322 C CA . GLY A 1 172 ? 5.635 -2.195 -16.971 1.00 98.06 172 GLY A CA 1
ATOM 1323 C C . GLY A 1 172 ? 6.707 -1.114 -17.041 1.00 98.06 172 GLY A C 1
ATOM 1324 O O . GLY A 1 172 ? 7.483 -0.924 -16.106 1.00 98.06 172 GLY A O 1
ATOM 1325 N N . VAL A 1 173 ? 6.730 -0.404 -18.165 1.00 97.94 173 VAL A N 1
ATOM 1326 C CA . VAL A 1 173 ? 7.593 0.762 -18.387 1.00 97.94 173 VAL A CA 1
ATOM 1327 C C . VAL A 1 173 ? 6.722 1.902 -18.898 1.00 97.94 173 VAL A C 1
ATOM 1329 O O . VAL A 1 173 ? 6.022 1.751 -19.903 1.00 97.94 173 VAL A O 1
ATOM 1332 N N . GLY A 1 174 ? 6.762 3.045 -18.222 1.00 96.19 174 GLY A N 1
ATOM 1333 C CA . GLY A 1 174 ? 6.184 4.298 -18.693 1.00 96.19 174 GLY A CA 1
ATOM 1334 C C . GLY A 1 174 ? 7.018 4.872 -19.832 1.00 96.19 174 GLY A C 1
ATOM 1335 O O . GLY A 1 174 ? 8.006 5.565 -19.619 1.00 96.19 174 GLY A O 1
ATOM 1336 N N . VAL A 1 175 ? 6.630 4.572 -21.073 1.00 95.69 175 VAL A N 1
ATOM 1337 C CA . VAL A 1 175 ? 7.360 5.003 -22.281 1.00 95.69 175 VAL A CA 1
ATOM 1338 C C . VAL A 1 175 ? 7.306 6.529 -22.493 1.00 95.69 175 VAL A C 1
ATOM 1340 O O . VAL A 1 175 ? 8.142 7.075 -23.223 1.00 95.69 175 VAL A O 1
ATOM 1343 N N . ARG A 1 176 ? 6.318 7.218 -21.907 1.00 90.88 176 ARG A N 1
ATOM 1344 C CA . ARG A 1 176 ? 6.066 8.661 -22.031 1.00 90.88 176 ARG A CA 1
ATOM 1345 C C . ARG A 1 176 ? 5.624 9.257 -20.702 1.00 90.88 176 ARG A C 1
ATOM 1347 O O . ARG A 1 176 ? 4.852 8.571 -19.997 1.00 90.88 176 ARG A O 1
#